Protein AF-A0A9D6XKL4-F1 (afdb_monomer_lite)

Secondary structure (DSSP, 8-state):
-----EEEPPPBTTEEEEEEEETTEEEEEEEESTT--HHHHHHHHHHHHHHHHHSTT--HHHHHHHHHTT--SSPEEEEEEEEEETTEEEEEEESSEEEEEEETTEEEE--SSS-EEEEPPTT-EEEEEEHHHHH---TTT--S-EEEEE--SSSSPEEE------SPPP------------TTSPPHHHHHHHHHHHHHHHHHHHHHHHHHHHHHHHHHHHHHHHHHHHHHHHHHHHHHHTTT-HHHHHHHHHHHHHHHHHHHHHHHTT---HHHHHHHHHHHHHHHHHHTT-

Radius of gyration: 31.47 Å; chains: 1; bounding box: 62×78×72 Å

Foldseek 3Di:
DFDKDKDWFDDDPQKGWMWIDGPQKTKTKIKGFDPDDPVVVVVLVVVLNVCCVVDPPDAQLNSQVVSVVVDDDGMDIWMKMWGADPQKIKIATDDQWWKWKQDPNDIDTQDDDGIDIDGHDAQIKMKIWGNQCVVDVPSVPTRYAMWIWHDHPPDDTDTDGPDPPDPDDDPPDPDPDDDDPPVPPQPPVRVVVVVVVVVVVVVVVVVVVVVVVVVLVVVLVVLVVVLVVLLVVLQVVLVVCQVPPLVVSLVSLVVNLVVSVVSQCVSQNPNGDPVSVVSSVVSVVVSVVSVVVD

pLDDT: mean 73.07, std 15.82, range [26.28, 91.69]

Sequence (294 aa):
MLSHEAISGAPAEGVYSQALTLGDFFIVLSLEGSGVNLELGRNTLAKIEEILTQTPGISPAELVEMQKEEFTNGITLNLLIAKVIEQKLSLSGVGQVTAKLVRQGKTVKLFPGPAVSGDLLHNDALTLGTNQYFINPSPEDSRVAALEIKVNLENSAELSAIRSPLSAPRHVPSLFLRRPHDPNAPTPVARKALYLAIIVFVFLLSLIVWQLRSRVLEQRQKAAATITARVQDGMSAAQKLTGVSDAMARNILLQTRSDFKSSADQTFGADWPPQLKSLLADLDKQISTVSHVY

Structure (mmCIF, N/CA/C/O backbone):
data_AF-A0A9D6XKL4-F1
#
_entry.id   AF-A0A9D6XKL4-F1
#
loop_
_atom_site.group_PDB
_atom_site.id
_atom_site.type_symbol
_atom_site.label_atom_id
_atom_site.label_alt_id
_atom_site.label_comp_id
_atom_site.label_asym_id
_atom_site.label_entity_id
_atom_site.label_seq_id
_atom_site.pdbx_PDB_ins_code
_atom_site.Cartn_x
_atom_site.Cartn_y
_atom_site.Cartn_z
_atom_site.occupancy
_atom_site.B_iso_or_equiv
_atom_site.auth_seq_id
_atom_site.auth_comp_id
_atom_site.auth_asym_id
_atom_site.auth_atom_id
_atom_site.pdbx_PDB_model_num
ATOM 1 N N . MET A 1 1 ? 17.436 -17.415 3.188 1.00 30.84 1 MET A N 1
ATOM 2 C CA . MET A 1 1 ? 17.352 -17.152 1.737 1.00 30.84 1 MET A CA 1
ATOM 3 C C . MET A 1 1 ? 15.947 -17.522 1.310 1.00 30.84 1 MET A C 1
ATOM 5 O O . MET A 1 1 ? 15.604 -18.690 1.425 1.00 30.84 1 MET A O 1
ATOM 9 N N . LEU A 1 2 ? 15.122 -16.544 0.936 1.00 34.12 2 LEU A N 1
ATOM 10 C CA . LEU A 1 2 ? 13.809 -16.804 0.345 1.00 34.12 2 LEU A CA 1
ATOM 11 C C . LEU A 1 2 ? 14.056 -17.367 -1.064 1.00 34.12 2 LEU A C 1
ATOM 13 O O . LEU A 1 2 ? 14.838 -16.799 -1.822 1.00 34.12 2 LEU A O 1
ATOM 17 N N . SER A 1 3 ? 13.483 -18.522 -1.397 1.00 38.28 3 SER A N 1
ATOM 18 C CA . SER A 1 3 ? 13.563 -19.061 -2.756 1.00 38.28 3 SER A CA 1
ATOM 19 C C . SER A 1 3 ? 12.701 -18.197 -3.674 1.00 38.28 3 SER A C 1
ATOM 21 O O . SER A 1 3 ? 11.483 -18.136 -3.507 1.00 38.28 3 SER A O 1
ATOM 23 N N . HIS A 1 4 ? 13.334 -17.500 -4.613 1.00 50.69 4 HIS A N 1
ATOM 24 C CA . HIS A 1 4 ? 12.650 -16.617 -5.551 1.00 5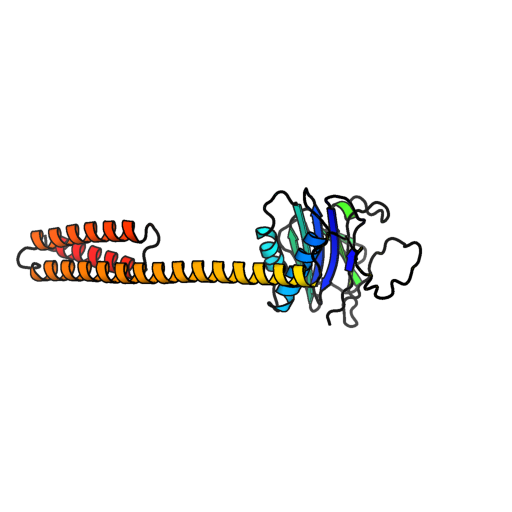0.69 4 HIS A CA 1
ATOM 25 C C . HIS A 1 4 ? 12.412 -17.354 -6.865 1.00 50.69 4 HIS A C 1
ATOM 27 O O . HIS A 1 4 ? 13.346 -17.548 -7.644 1.00 50.69 4 HIS A O 1
ATOM 33 N N . GLU A 1 5 ? 11.168 -17.733 -7.143 1.00 58.59 5 GLU A N 1
ATOM 34 C CA . GLU A 1 5 ? 10.751 -17.918 -8.527 1.00 58.59 5 GLU A CA 1
ATOM 35 C C . GLU A 1 5 ? 10.247 -16.572 -9.035 1.00 58.59 5 GLU A C 1
ATOM 37 O O . GLU A 1 5 ? 9.358 -15.964 -8.443 1.00 58.59 5 GLU A O 1
ATOM 42 N N . ALA A 1 6 ? 10.862 -16.071 -10.105 1.00 60.50 6 ALA A N 1
ATOM 43 C CA . ALA A 1 6 ? 10.478 -14.817 -10.729 1.00 60.50 6 ALA A CA 1
ATOM 44 C C . ALA A 1 6 ? 10.305 -15.024 -12.235 1.00 60.50 6 ALA A C 1
ATOM 46 O O . ALA A 1 6 ? 11.178 -15.573 -12.909 1.00 60.50 6 ALA A O 1
ATOM 47 N N . ILE A 1 7 ? 9.171 -14.571 -12.755 1.00 64.81 7 ILE A N 1
ATOM 48 C CA . ILE A 1 7 ? 8.739 -14.709 -14.142 1.00 64.81 7 ILE A CA 1
ATOM 49 C C . ILE A 1 7 ? 8.571 -13.300 -14.699 1.00 64.81 7 ILE A C 1
ATOM 51 O O . ILE A 1 7 ? 7.777 -12.517 -14.185 1.00 64.81 7 ILE A O 1
ATOM 55 N N . SER A 1 8 ? 9.325 -12.956 -15.737 1.00 68.50 8 SER A N 1
ATOM 56 C CA . SER A 1 8 ? 9.193 -11.667 -16.421 1.00 68.50 8 SER A CA 1
ATOM 57 C C . SER A 1 8 ? 8.280 -11.798 -17.636 1.00 68.50 8 SER A C 1
ATOM 59 O O . SER A 1 8 ? 8.367 -12.785 -18.365 1.00 68.50 8 SER A O 1
ATOM 61 N N . GLY A 1 9 ? 7.424 -10.798 -17.857 1.00 60.97 9 GLY A N 1
ATOM 62 C CA . GLY A 1 9 ? 6.670 -10.659 -19.104 1.00 60.97 9 GLY A CA 1
ATOM 63 C C . GLY A 1 9 ? 7.591 -10.288 -20.269 1.00 60.97 9 GLY A C 1
ATOM 64 O O . GLY A 1 9 ? 8.756 -9.927 -20.063 1.00 60.97 9 GLY A O 1
ATOM 65 N N . ALA A 1 10 ? 7.083 -10.369 -21.502 1.00 64.81 10 ALA A N 1
ATOM 66 C CA . ALA A 1 10 ? 7.863 -9.972 -22.670 1.00 64.81 10 ALA A CA 1
ATOM 67 C C . ALA A 1 10 ? 8.266 -8.482 -22.582 1.00 64.81 10 ALA A C 1
ATOM 69 O O . ALA A 1 10 ? 7.425 -7.641 -22.251 1.00 64.81 10 ALA A O 1
ATOM 70 N N . PRO A 1 11 ? 9.533 -8.132 -22.868 1.00 61.28 11 PRO A N 1
ATOM 71 C CA . PRO A 1 11 ? 10.000 -6.755 -22.762 1.00 61.28 11 PRO A CA 1
ATOM 72 C C . PRO A 1 11 ? 9.312 -5.865 -23.805 1.00 61.28 11 PRO A C 1
ATOM 74 O O . PRO A 1 11 ? 9.291 -6.191 -24.991 1.00 61.28 11 PRO A O 1
ATOM 77 N N . ALA A 1 12 ? 8.794 -4.716 -23.372 1.00 66.50 12 ALA A N 1
ATOM 78 C CA . ALA A 1 12 ? 8.235 -3.688 -24.244 1.00 66.50 12 ALA A CA 1
ATOM 79 C C . ALA A 1 12 ? 8.574 -2.291 -23.705 1.00 66.50 12 ALA A C 1
ATOM 81 O O . ALA A 1 12 ? 8.718 -2.090 -22.499 1.00 66.50 12 ALA A O 1
ATOM 82 N N . GLU A 1 13 ? 8.727 -1.317 -24.600 1.00 71.75 13 GLU A N 1
ATOM 83 C CA . GLU A 1 13 ? 8.994 0.065 -24.200 1.00 71.75 13 GLU A CA 1
ATOM 84 C C . GLU A 1 13 ? 7.821 0.625 -23.382 1.00 71.75 13 GLU A C 1
ATOM 86 O O . GLU A 1 13 ? 6.659 0.457 -23.751 1.00 71.75 13 GLU A O 1
ATOM 91 N N . GLY A 1 14 ? 8.129 1.262 -22.248 1.00 76.19 14 GLY A N 1
ATOM 92 C CA . GLY A 1 14 ? 7.120 1.832 -21.352 1.00 76.19 14 GLY A CA 1
ATOM 93 C C . GLY A 1 14 ? 6.291 0.803 -20.578 1.00 76.19 14 GLY A C 1
ATOM 94 O O . GLY A 1 14 ? 5.313 1.193 -19.941 1.00 76.19 14 GLY A O 1
ATOM 95 N N . VAL A 1 15 ? 6.664 -0.485 -20.610 1.00 79.44 15 VAL A N 1
ATOM 96 C CA . VAL A 1 15 ? 5.998 -1.554 -19.855 1.00 79.44 15 VAL A CA 1
ATOM 97 C C . VAL A 1 15 ? 7.027 -2.377 -19.088 1.00 79.44 15 VAL A C 1
ATOM 99 O O . VAL A 1 15 ? 8.004 -2.878 -19.643 1.00 79.44 15 VAL A O 1
ATOM 102 N N . TYR A 1 16 ? 6.782 -2.559 -17.798 1.00 82.75 16 TYR A N 1
ATOM 103 C CA . TYR A 1 16 ? 7.516 -3.497 -16.961 1.00 82.75 16 TYR A CA 1
ATOM 104 C C . TYR A 1 16 ? 6.527 -4.484 -16.376 1.00 82.75 16 TYR A C 1
ATOM 106 O O . TYR A 1 16 ? 5.602 -4.054 -15.703 1.00 82.75 16 TYR A O 1
ATOM 114 N N . SER A 1 17 ? 6.728 -5.787 -16.564 1.00 82.62 17 SER A N 1
ATOM 115 C CA . SER A 1 17 ? 5.887 -6.788 -15.913 1.00 82.62 17 SER A CA 1
ATOM 116 C C . SER A 1 17 ? 6.705 -7.936 -15.346 1.00 82.62 17 SER A C 1
ATOM 118 O O . SER A 1 17 ? 7.546 -8.527 -16.029 1.00 82.62 17 SER A O 1
ATOM 120 N N . GLN A 1 18 ? 6.445 -8.256 -14.084 1.00 83.75 18 GLN A N 1
ATOM 121 C CA . GLN A 1 18 ? 7.070 -9.366 -13.391 1.00 83.75 18 GLN A CA 1
ATOM 122 C C . GLN A 1 18 ? 6.108 -9.962 -12.375 1.00 83.75 18 GLN A C 1
ATOM 124 O O . GLN A 1 18 ? 5.400 -9.246 -11.672 1.00 83.75 18 GLN A O 1
ATOM 129 N N . ALA A 1 19 ? 6.122 -11.280 -12.276 1.00 80.69 19 ALA A N 1
ATOM 130 C CA . ALA A 1 19 ? 5.449 -12.013 -11.232 1.00 80.69 19 ALA A CA 1
ATOM 131 C C . ALA A 1 19 ? 6.485 -12.799 -10.431 1.00 80.69 19 ALA A C 1
ATOM 133 O O . ALA A 1 19 ? 7.431 -13.331 -11.011 1.00 80.69 19 ALA A O 1
ATOM 134 N N . LEU A 1 20 ? 6.369 -12.824 -9.110 1.00 82.06 20 LEU A N 1
ATOM 135 C CA . LEU A 1 20 ? 7.358 -13.462 -8.251 1.00 82.06 20 LEU A CA 1
ATOM 136 C C . LEU A 1 20 ? 6.784 -13.969 -6.933 1.00 82.06 20 LEU A C 1
ATOM 138 O O . LEU A 1 20 ? 5.684 -13.590 -6.526 1.00 82.06 20 LEU A O 1
ATOM 142 N N . THR A 1 21 ? 7.574 -14.797 -6.257 1.00 79.88 21 THR A N 1
ATOM 143 C CA . THR A 1 21 ? 7.242 -15.377 -4.954 1.00 79.88 21 THR A CA 1
ATOM 144 C C . THR A 1 21 ? 8.235 -14.951 -3.874 1.00 79.88 21 THR A C 1
ATOM 146 O O . THR A 1 21 ? 9.451 -15.102 -4.036 1.00 79.88 21 THR A O 1
ATOM 149 N N . LEU A 1 22 ? 7.721 -14.442 -2.752 1.00 78.50 22 LEU A N 1
ATOM 150 C CA . LEU A 1 22 ? 8.492 -14.029 -1.572 1.00 78.50 22 LEU A CA 1
ATOM 151 C C . LEU A 1 22 ? 7.926 -14.719 -0.328 1.00 78.50 22 LEU A C 1
ATOM 153 O O . LEU A 1 22 ? 7.041 -14.191 0.344 1.00 78.50 22 LEU A O 1
ATOM 157 N N . GLY A 1 23 ? 8.430 -15.917 -0.027 1.00 78.69 23 GLY A N 1
ATOM 158 C CA . GLY A 1 23 ? 7.893 -16.737 1.062 1.00 78.69 23 GLY A CA 1
ATOM 159 C C . GLY A 1 23 ? 6.433 -17.094 0.788 1.00 78.69 23 GLY A C 1
ATOM 160 O O . GLY A 1 23 ? 6.128 -17.637 -0.268 1.00 78.69 23 GLY A O 1
ATOM 161 N N . ASP A 1 24 ? 5.539 -16.721 1.702 1.00 83.00 24 ASP A N 1
ATOM 162 C CA . ASP A 1 24 ? 4.094 -16.973 1.590 1.00 83.00 24 ASP A CA 1
ATOM 163 C C . ASP A 1 24 ? 3.359 -15.971 0.680 1.00 83.00 24 ASP A C 1
ATOM 165 O O . ASP A 1 24 ? 2.132 -16.035 0.549 1.00 83.00 24 ASP A O 1
ATOM 169 N N . PHE A 1 25 ? 4.082 -15.015 0.082 1.00 84.25 25 PHE A N 1
ATOM 170 C CA . PHE A 1 25 ? 3.527 -13.990 -0.797 1.00 84.25 25 PHE A CA 1
ATOM 171 C C . PHE A 1 25 ? 3.762 -14.302 -2.274 1.00 84.25 25 PHE A C 1
ATOM 173 O O . PHE A 1 25 ? 4.870 -14.633 -2.697 1.00 84.25 25 PHE A O 1
ATOM 180 N N . PHE A 1 26 ? 2.724 -14.082 -3.073 1.00 87.00 26 PHE A N 1
ATOM 181 C CA . PHE A 1 26 ? 2.719 -14.213 -4.523 1.00 87.00 26 PHE A CA 1
ATOM 182 C C . PHE A 1 26 ? 2.323 -12.871 -5.116 1.00 87.00 26 PHE A C 1
ATOM 184 O O . PHE A 1 26 ? 1.239 -12.353 -4.840 1.00 87.00 26 PHE A O 1
ATOM 191 N N . ILE A 1 27 ? 3.216 -12.284 -5.900 1.00 87.75 27 ILE A N 1
ATOM 192 C CA . ILE A 1 27 ? 3.110 -10.896 -6.336 1.00 87.75 27 ILE A CA 1
ATOM 193 C C . ILE A 1 27 ? 3.118 -10.867 -7.856 1.00 87.75 27 ILE A C 1
ATOM 195 O O . ILE A 1 27 ? 3.990 -11.458 -8.483 1.00 87.75 27 ILE A O 1
ATOM 199 N N . VAL A 1 28 ? 2.172 -10.146 -8.448 1.00 88.50 28 VAL A N 1
ATOM 200 C CA . VAL A 1 28 ? 2.171 -9.781 -9.866 1.00 88.50 28 VAL A CA 1
ATOM 201 C C . VAL A 1 28 ? 2.238 -8.266 -9.949 1.00 88.50 28 VAL A C 1
ATOM 203 O O . VAL A 1 28 ? 1.344 -7.582 -9.458 1.00 88.50 28 VAL A O 1
ATOM 206 N N . LEU A 1 29 ? 3.281 -7.752 -10.588 1.00 88.94 29 LEU A N 1
ATOM 207 C CA . LEU A 1 29 ? 3.492 -6.336 -10.844 1.00 88.94 29 LEU A CA 1
ATOM 208 C C . LEU A 1 29 ? 3.493 -6.089 -12.356 1.00 88.94 29 LEU A C 1
ATOM 210 O O . LEU A 1 29 ? 4.197 -6.762 -13.111 1.00 88.94 29 LEU A O 1
ATOM 214 N N . SER A 1 30 ? 2.736 -5.091 -12.794 1.00 88.56 30 SER A N 1
ATOM 215 C CA . SER A 1 30 ? 2.879 -4.458 -14.097 1.00 88.56 30 SER A CA 1
ATOM 216 C C . SER A 1 30 ? 2.855 -2.937 -13.940 1.00 88.56 30 SER A C 1
ATOM 218 O O . SER A 1 30 ? 1.957 -2.385 -13.310 1.00 88.56 30 SER A O 1
ATOM 220 N N . LEU A 1 31 ? 3.854 -2.264 -14.498 1.00 87.88 31 LEU A N 1
ATOM 221 C CA . LEU A 1 31 ? 3.935 -0.813 -14.599 1.00 87.88 31 LEU A CA 1
ATOM 222 C C . LEU A 1 31 ? 3.803 -0.437 -16.069 1.00 87.88 31 LEU A C 1
ATOM 224 O O . LEU A 1 31 ? 4.488 -1.017 -16.911 1.00 87.88 31 LEU A O 1
ATOM 228 N N . GLU A 1 32 ? 2.965 0.548 -16.368 1.00 86.62 32 GLU A N 1
ATOM 229 C CA . GLU A 1 32 ? 2.743 1.025 -17.735 1.00 86.62 32 GLU A CA 1
ATOM 230 C C . GLU A 1 32 ? 2.767 2.556 -17.773 1.00 86.62 32 GLU A C 1
ATOM 232 O O . GLU A 1 32 ? 2.102 3.208 -16.967 1.00 86.62 32 GLU A O 1
ATOM 237 N N . GLY A 1 33 ? 3.521 3.154 -18.697 1.00 84.31 33 GLY A N 1
ATOM 238 C CA . GLY A 1 33 ? 3.528 4.607 -18.894 1.00 84.31 33 GLY A CA 1
ATOM 239 C C . GLY A 1 33 ? 4.873 5.190 -19.325 1.00 84.31 33 GLY A C 1
ATOM 240 O O . GLY A 1 33 ? 5.894 4.505 -19.413 1.00 84.31 33 GLY A O 1
ATOM 241 N N . SER A 1 34 ? 4.879 6.499 -19.584 1.00 78.44 34 SER A N 1
ATOM 242 C CA . SER A 1 34 ? 6.094 7.236 -19.938 1.00 78.44 34 SER A CA 1
ATOM 243 C C . SER A 1 34 ? 7.076 7.254 -18.766 1.00 78.44 34 SER A C 1
ATOM 245 O O . SER A 1 34 ? 6.717 7.668 -17.666 1.00 78.44 34 SER A O 1
ATOM 247 N N . GLY A 1 35 ? 8.321 6.838 -19.003 1.00 74.81 35 GLY A N 1
ATOM 248 C CA . GLY A 1 35 ? 9.356 6.780 -17.965 1.00 74.81 35 GLY A CA 1
ATOM 249 C C . GLY A 1 35 ? 9.414 5.456 -17.197 1.00 74.81 35 GLY A C 1
ATOM 250 O O . GLY A 1 35 ? 10.315 5.280 -16.377 1.00 74.81 35 GLY A O 1
ATOM 251 N N . VAL A 1 36 ? 8.525 4.499 -17.493 1.00 81.06 36 VAL A N 1
ATOM 252 C CA . VAL A 1 36 ? 8.672 3.126 -17.001 1.00 81.06 36 VAL A CA 1
ATOM 253 C C . VAL A 1 36 ? 9.881 2.480 -17.666 1.00 81.06 36 VAL A C 1
ATOM 255 O O . VAL A 1 36 ? 9.984 2.398 -18.890 1.00 81.06 36 VAL A O 1
ATOM 258 N N . ASN A 1 37 ? 10.801 2.002 -16.836 1.00 79.25 37 ASN A N 1
ATOM 259 C CA . ASN A 1 37 ? 11.977 1.265 -17.260 1.00 79.25 37 ASN A CA 1
ATOM 260 C C . ASN A 1 37 ? 12.247 0.101 -16.293 1.00 79.25 37 ASN A C 1
ATOM 262 O O . ASN A 1 37 ? 11.610 -0.039 -15.246 1.00 79.25 37 ASN A O 1
ATOM 266 N N . LEU A 1 38 ? 13.216 -0.739 -16.657 1.00 75.12 38 LEU A N 1
ATOM 267 C CA . LEU A 1 38 ? 13.610 -1.903 -15.864 1.00 75.12 38 LEU A CA 1
ATOM 268 C C . LEU A 1 38 ? 14.078 -1.532 -14.447 1.00 75.12 38 LEU A C 1
ATOM 270 O O . LEU A 1 38 ? 13.866 -2.299 -13.513 1.00 75.12 38 LEU A O 1
ATOM 274 N N . GLU A 1 39 ? 14.738 -0.385 -14.286 1.00 77.44 39 GLU A N 1
ATOM 275 C CA . GLU A 1 39 ? 15.279 0.061 -13.001 1.00 77.44 39 GLU A CA 1
ATOM 276 C C . GLU A 1 39 ? 14.163 0.452 -12.033 1.00 77.44 39 GLU A C 1
ATOM 278 O O . GLU A 1 39 ? 14.168 -0.001 -10.892 1.00 77.44 39 GLU A O 1
ATOM 283 N N . LEU A 1 40 ? 13.163 1.197 -12.509 1.00 83.50 40 LEU A N 1
ATOM 284 C CA . LEU A 1 40 ? 11.983 1.546 -11.727 1.00 83.50 40 LEU A CA 1
ATOM 285 C C . LEU A 1 40 ? 11.258 0.288 -11.241 1.00 83.50 40 LEU A C 1
ATOM 287 O O . LEU A 1 40 ? 11.042 0.143 -10.043 1.00 83.50 40 LEU A O 1
ATOM 291 N N . GLY A 1 41 ? 10.963 -0.651 -12.147 1.00 80.75 41 GLY A N 1
ATOM 292 C CA . GLY A 1 41 ? 10.284 -1.898 -11.788 1.00 80.75 41 GLY A CA 1
ATOM 293 C C . GLY A 1 41 ? 11.054 -2.733 -10.760 1.00 80.75 41 GLY A C 1
ATOM 294 O O . GLY A 1 41 ? 10.467 -3.245 -9.807 1.00 80.75 41 GLY A O 1
ATOM 295 N N . ARG A 1 42 ? 12.384 -2.815 -10.897 1.00 80.75 42 ARG A N 1
ATOM 296 C CA . ARG A 1 42 ? 13.247 -3.499 -9.921 1.00 80.75 42 ARG A CA 1
ATOM 297 C C . ARG A 1 42 ? 13.277 -2.797 -8.570 1.00 80.75 42 ARG A C 1
ATOM 299 O O . ARG A 1 42 ? 13.218 -3.478 -7.552 1.00 80.75 42 ARG A O 1
ATOM 306 N N . ASN A 1 43 ? 13.351 -1.469 -8.554 1.00 83.62 43 ASN A N 1
ATOM 307 C CA . ASN A 1 43 ? 13.351 -0.691 -7.317 1.00 83.62 43 ASN A CA 1
ATOM 308 C C . ASN A 1 43 ? 12.026 -0.855 -6.563 1.00 83.62 43 ASN A C 1
ATOM 310 O O . ASN A 1 43 ? 12.041 -1.042 -5.349 1.00 83.62 43 ASN A O 1
ATOM 314 N N . THR A 1 44 ? 10.894 -0.870 -7.273 1.00 85.19 44 THR A N 1
ATOM 315 C CA . THR A 1 44 ? 9.576 -1.137 -6.676 1.00 85.19 44 THR A CA 1
ATOM 316 C C . THR A 1 44 ? 9.523 -2.516 -6.024 1.00 85.19 44 THR A C 1
ATOM 318 O O . THR A 1 44 ? 9.086 -2.645 -4.884 1.00 85.19 44 THR A O 1
ATOM 321 N N . LEU A 1 45 ? 10.020 -3.555 -6.701 1.00 84.12 45 LEU A N 1
ATOM 322 C CA . LEU A 1 45 ? 10.038 -4.905 -6.132 1.00 84.12 45 LEU A CA 1
ATOM 323 C C . LEU A 1 45 ? 10.997 -5.043 -4.950 1.00 84.12 45 LEU A C 1
ATOM 325 O O . LEU A 1 45 ? 10.622 -5.642 -3.947 1.00 84.12 45 LEU A O 1
ATOM 329 N N . ALA A 1 46 ? 12.191 -4.453 -5.039 1.00 82.31 46 ALA A N 1
ATOM 330 C CA . ALA A 1 46 ? 13.148 -4.439 -3.935 1.00 82.31 46 ALA A CA 1
ATOM 331 C C . ALA A 1 46 ? 12.556 -3.757 -2.693 1.00 82.31 46 ALA A C 1
ATOM 333 O O . ALA A 1 46 ? 12.742 -4.231 -1.577 1.00 82.31 46 ALA A O 1
ATOM 334 N N . LYS A 1 47 ? 11.778 -2.687 -2.885 1.00 84.88 47 LYS A N 1
ATOM 335 C CA . LYS A 1 47 ? 11.070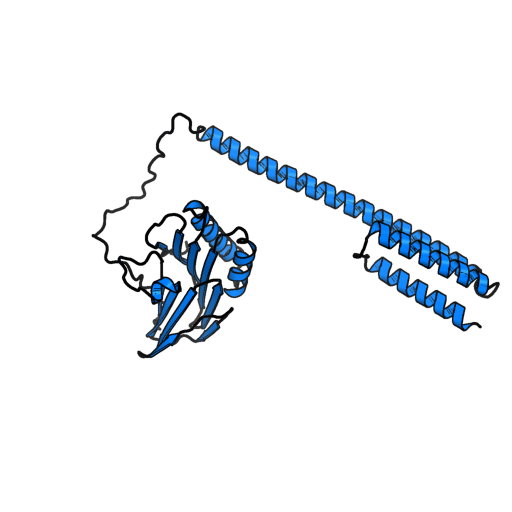 -2.006 -1.799 1.00 84.88 47 LYS A CA 1
ATOM 336 C C . LYS A 1 47 ? 9.971 -2.877 -1.186 1.00 84.88 47 LYS A C 1
ATOM 338 O O . LYS A 1 47 ? 9.840 -2.914 0.033 1.00 84.88 47 LYS A O 1
ATOM 343 N N . ILE A 1 48 ? 9.197 -3.598 -2.002 1.00 86.00 48 ILE A N 1
ATOM 344 C CA . ILE A 1 48 ? 8.196 -4.555 -1.498 1.00 86.00 48 ILE A CA 1
ATOM 345 C C . ILE A 1 48 ? 8.878 -5.653 -0.669 1.00 86.00 48 ILE A C 1
ATOM 347 O O . ILE A 1 48 ? 8.411 -5.977 0.422 1.00 86.00 48 ILE A O 1
ATOM 351 N N . GLU A 1 49 ? 9.999 -6.191 -1.149 1.00 84.50 49 GLU A N 1
ATOM 352 C CA . GLU A 1 49 ? 10.794 -7.188 -0.427 1.00 84.50 49 GLU A CA 1
ATOM 353 C C . GLU A 1 49 ? 11.354 -6.641 0.899 1.00 84.50 49 GLU A C 1
ATOM 355 O O . GLU A 1 49 ? 11.289 -7.313 1.933 1.00 84.50 49 GLU A O 1
ATOM 360 N N . GLU A 1 50 ? 11.846 -5.401 0.898 1.00 83.88 50 GLU A N 1
ATOM 361 C CA . GLU A 1 50 ? 12.322 -4.720 2.101 1.00 83.88 50 GLU A CA 1
ATOM 362 C C . GLU A 1 50 ? 11.199 -4.554 3.137 1.00 83.88 50 GLU A C 1
ATOM 364 O O . GLU A 1 50 ? 11.387 -4.916 4.300 1.00 83.88 50 GLU A O 1
ATOM 369 N N . ILE A 1 51 ? 10.012 -4.092 2.723 1.00 82.44 51 ILE A N 1
ATOM 370 C CA . ILE A 1 51 ? 8.853 -3.924 3.617 1.00 82.44 51 ILE A CA 1
ATOM 371 C C . ILE A 1 51 ? 8.428 -5.268 4.213 1.00 82.44 51 ILE A C 1
ATOM 373 O O . ILE A 1 51 ? 8.194 -5.356 5.420 1.00 82.44 51 ILE A O 1
ATOM 377 N N . LEU A 1 52 ? 8.359 -6.319 3.391 1.00 82.81 52 LEU A N 1
ATOM 378 C CA . LEU A 1 52 ? 8.029 -7.675 3.840 1.00 82.81 52 LEU A CA 1
ATOM 379 C C . LEU A 1 52 ? 9.023 -8.196 4.882 1.00 82.81 52 LEU A C 1
ATOM 381 O O . LEU A 1 52 ? 8.629 -8.866 5.836 1.00 82.81 52 LEU A O 1
ATOM 385 N N . THR A 1 53 ? 10.302 -7.866 4.714 1.00 80.19 53 THR A N 1
ATOM 386 C CA . THR A 1 53 ? 11.364 -8.254 5.649 1.00 80.19 53 THR A CA 1
ATOM 387 C C . THR A 1 53 ? 11.287 -7.462 6.956 1.00 80.19 53 THR A C 1
ATOM 389 O O . THR A 1 53 ? 11.489 -8.025 8.032 1.00 80.19 53 THR A O 1
ATOM 392 N N . GLN A 1 54 ? 10.991 -6.162 6.882 1.00 82.19 54 GLN A N 1
ATOM 393 C CA . GLN A 1 54 ? 10.935 -5.265 8.043 1.00 82.19 54 GLN A CA 1
ATOM 394 C C . GLN A 1 54 ? 9.625 -5.373 8.834 1.00 82.19 54 GLN A C 1
ATOM 396 O O . GLN A 1 54 ? 9.621 -5.098 10.034 1.00 82.19 54 GLN A O 1
ATOM 401 N N . THR A 1 55 ? 8.530 -5.788 8.190 1.00 83.44 55 THR A N 1
ATOM 402 C CA . THR A 1 55 ? 7.187 -5.843 8.790 1.00 83.44 55 THR A CA 1
ATOM 403 C C . THR A 1 55 ? 6.593 -7.254 8.692 1.00 83.44 55 THR A C 1
ATOM 405 O O . THR A 1 55 ? 5.705 -7.510 7.869 1.00 83.44 55 THR A O 1
ATOM 408 N N . PRO A 1 56 ? 7.047 -8.202 9.536 1.00 78.06 56 PRO A N 1
ATOM 409 C CA . PRO A 1 56 ? 6.471 -9.538 9.586 1.00 78.06 56 PRO A CA 1
ATOM 410 C C . PRO A 1 56 ? 4.971 -9.469 9.876 1.00 78.06 56 PRO A C 1
ATOM 412 O O . PRO A 1 56 ? 4.532 -8.786 10.798 1.00 78.06 56 PRO A O 1
ATOM 415 N N . GLY A 1 57 ? 4.174 -10.196 9.098 1.00 82.06 57 GLY A N 1
ATOM 416 C CA . GLY A 1 57 ? 2.726 -10.257 9.301 1.00 82.06 57 GLY A CA 1
ATOM 417 C C . GLY A 1 57 ? 1.911 -9.222 8.528 1.00 82.06 57 GLY A C 1
ATOM 418 O O . GLY A 1 57 ? 0.691 -9.375 8.508 1.00 82.06 57 GLY A O 1
ATOM 419 N N . ILE A 1 58 ? 2.545 -8.280 7.816 1.00 86.88 58 ILE A N 1
ATOM 420 C CA . ILE A 1 58 ? 1.841 -7.305 6.969 1.00 86.88 58 ILE A CA 1
ATOM 421 C C . ILE A 1 58 ? 0.816 -7.987 6.048 1.00 86.88 58 ILE A C 1
ATOM 423 O O . ILE A 1 58 ? 1.031 -9.102 5.536 1.00 86.88 58 ILE A O 1
ATOM 427 N N . SER A 1 59 ? -0.342 -7.356 5.892 1.00 90.12 59 SER A N 1
ATOM 428 C CA . SER A 1 59 ? -1.404 -7.852 5.024 1.00 90.12 59 SER A CA 1
ATOM 429 C C . SER A 1 59 ? -1.166 -7.433 3.565 1.00 90.12 59 SER A C 1
ATOM 431 O O . SER A 1 59 ? -0.576 -6.383 3.301 1.00 90.12 59 SER A O 1
ATOM 433 N N . PRO A 1 60 ? -1.664 -8.208 2.582 1.00 90.94 60 PRO A N 1
ATOM 434 C CA . PRO A 1 60 ? -1.648 -7.782 1.183 1.00 90.94 60 PRO A CA 1
ATOM 435 C C . PRO A 1 60 ? -2.307 -6.416 0.952 1.00 90.94 60 PRO A C 1
ATOM 437 O O . PRO A 1 60 ? -1.863 -5.665 0.093 1.00 90.94 60 PRO A O 1
ATOM 440 N N . ALA A 1 61 ? -3.354 -6.083 1.716 1.00 89.75 61 ALA A N 1
ATOM 441 C CA . ALA A 1 61 ? -4.060 -4.810 1.596 1.00 89.75 61 ALA A CA 1
ATOM 442 C C . ALA A 1 61 ? -3.190 -3.615 2.009 1.00 89.75 61 ALA A C 1
ATOM 444 O O . ALA A 1 61 ? -3.117 -2.637 1.269 1.00 89.75 61 ALA A O 1
ATOM 445 N N . GLU A 1 62 ? -2.485 -3.723 3.137 1.00 89.81 62 GLU A N 1
ATOM 446 C CA . GLU A 1 62 ? -1.559 -2.682 3.602 1.00 89.81 62 GLU A CA 1
ATOM 447 C C . GLU A 1 62 ? -0.411 -2.472 2.610 1.00 89.81 62 GLU A C 1
ATOM 449 O O . GLU A 1 62 ? -0.102 -1.334 2.265 1.00 89.81 62 GLU A O 1
ATOM 454 N N . LEU A 1 63 ? 0.167 -3.557 2.078 1.00 89.56 63 LEU A N 1
ATOM 455 C CA . LEU A 1 63 ? 1.212 -3.462 1.053 1.00 89.56 63 LEU A CA 1
ATOM 456 C C . LEU A 1 63 ? 0.730 -2.726 -0.199 1.00 89.56 63 LEU A C 1
ATOM 458 O O . LEU A 1 63 ? 1.449 -1.876 -0.718 1.00 89.56 63 LEU A O 1
ATOM 462 N N . VAL A 1 64 ? -0.472 -3.041 -0.687 1.00 89.81 64 VAL A N 1
ATOM 463 C CA . VAL A 1 64 ? -1.031 -2.395 -1.883 1.00 89.81 64 VAL A CA 1
ATOM 464 C C . VAL A 1 64 ? -1.261 -0.901 -1.655 1.00 89.81 64 VAL A C 1
ATOM 466 O O . VAL A 1 64 ? -0.885 -0.107 -2.517 1.00 89.81 64 VAL A O 1
ATOM 469 N N . GLU A 1 65 ? -1.818 -0.498 -0.509 1.00 88.31 65 GLU A N 1
ATOM 470 C CA . GLU A 1 65 ? -2.032 0.926 -0.213 1.00 88.31 65 GLU A CA 1
ATOM 471 C C . GLU A 1 65 ? -0.702 1.689 -0.086 1.00 88.31 65 GLU A C 1
ATOM 473 O O . GLU A 1 65 ? -0.567 2.760 -0.676 1.00 88.31 65 GLU A O 1
ATOM 478 N N . MET A 1 66 ? 0.327 1.102 0.543 1.00 87.88 66 MET A N 1
ATOM 479 C CA . MET A 1 66 ? 1.667 1.712 0.608 1.00 87.88 66 MET A CA 1
ATOM 480 C C . MET A 1 66 ? 2.288 1.947 -0.778 1.00 87.88 66 MET A C 1
ATOM 482 O O . MET A 1 66 ? 2.964 2.952 -0.985 1.00 87.88 66 MET A O 1
ATOM 486 N N . GLN A 1 67 ? 2.083 1.030 -1.732 1.00 87.38 67 GLN A N 1
ATOM 487 C CA . GLN A 1 67 ? 2.592 1.209 -3.099 1.00 87.38 67 GLN A CA 1
ATOM 488 C C . GLN A 1 67 ? 1.764 2.228 -3.888 1.00 87.38 67 GLN A C 1
ATOM 490 O O . GLN A 1 67 ? 2.302 2.973 -4.700 1.00 87.38 67 GLN A O 1
ATOM 495 N N . LYS A 1 68 ? 0.454 2.295 -3.660 1.00 82.12 68 LYS A N 1
ATOM 496 C CA . LYS A 1 68 ? -0.445 3.205 -4.378 1.00 82.12 68 LYS A CA 1
ATOM 497 C C . LYS A 1 68 ? -0.140 4.681 -4.108 1.00 82.12 68 LYS A C 1
ATOM 499 O O . LYS A 1 68 ? -0.223 5.483 -5.034 1.00 82.12 68 LYS A O 1
ATOM 504 N N . GLU A 1 69 ? 0.252 5.035 -2.885 1.00 74.00 69 GLU A N 1
ATOM 505 C CA . GLU A 1 69 ? 0.653 6.408 -2.532 1.00 74.00 69 GLU A CA 1
ATOM 506 C C . GLU A 1 69 ? 1.907 6.885 -3.290 1.00 74.00 69 GLU A C 1
ATOM 508 O O . GLU A 1 69 ? 2.100 8.084 -3.493 1.00 74.00 69 GLU A O 1
ATOM 513 N N . GLU A 1 70 ? 2.748 5.957 -3.753 1.00 69.94 70 GLU A N 1
ATOM 514 C CA . GLU A 1 70 ? 4.020 6.257 -4.416 1.00 69.94 70 GLU A CA 1
ATOM 515 C C . GLU A 1 70 ? 3.867 6.611 -5.905 1.00 69.94 70 GLU A C 1
ATOM 517 O O . GLU A 1 70 ? 4.676 7.363 -6.454 1.00 69.94 70 GLU A O 1
ATOM 522 N N . PHE A 1 71 ? 2.814 6.124 -6.567 1.00 71.38 71 PHE A N 1
ATOM 523 C CA . PHE A 1 71 ? 2.616 6.301 -8.007 1.00 71.38 71 PHE A CA 1
ATOM 524 C C . PHE A 1 71 ? 1.507 7.318 -8.306 1.00 71.38 71 PHE A C 1
ATOM 526 O O . PHE A 1 71 ? 0.343 6.970 -8.482 1.00 71.38 71 PHE A O 1
ATOM 533 N N . THR A 1 72 ? 1.886 8.597 -8.410 1.00 59.88 72 THR A N 1
ATOM 534 C CA . THR A 1 72 ? 0.975 9.715 -8.754 1.00 59.88 72 THR A CA 1
ATOM 535 C C . THR A 1 72 ? 1.337 10.452 -10.056 1.00 59.88 72 THR A C 1
ATOM 537 O O . THR A 1 72 ? 0.606 11.338 -10.490 1.00 59.88 72 THR A O 1
ATOM 540 N N . ASN A 1 73 ? 2.413 10.050 -10.747 1.00 65.38 73 ASN A N 1
ATOM 541 C CA . ASN A 1 73 ? 3.020 10.805 -11.858 1.00 65.38 73 ASN A CA 1
ATOM 542 C C . ASN A 1 73 ? 2.782 10.201 -13.260 1.00 65.38 73 ASN A C 1
ATOM 544 O O . ASN A 1 73 ? 3.716 10.069 -14.048 1.00 65.38 73 ASN A O 1
ATOM 548 N N . GLY A 1 74 ? 1.546 9.812 -13.591 1.00 72.31 74 GLY A N 1
ATOM 549 C CA . GLY A 1 74 ? 1.200 9.337 -14.945 1.00 72.31 74 GLY A CA 1
ATOM 550 C C . GLY A 1 74 ? 1.707 7.931 -15.306 1.00 72.31 74 GLY A C 1
ATOM 551 O O . GLY A 1 74 ? 1.590 7.514 -16.457 1.00 72.31 74 GLY A O 1
ATOM 552 N N . ILE A 1 75 ? 2.237 7.192 -14.328 1.00 85.44 75 ILE A N 1
ATOM 553 C CA . ILE A 1 75 ? 2.556 5.765 -14.431 1.00 85.44 75 ILE A CA 1
ATOM 554 C C . ILE A 1 75 ? 1.383 4.975 -13.856 1.00 85.44 75 ILE A C 1
ATOM 556 O O . ILE A 1 75 ? 0.954 5.216 -12.728 1.00 85.44 75 ILE A O 1
ATOM 560 N N . THR A 1 76 ? 0.878 4.019 -14.626 1.00 87.50 76 THR A N 1
ATOM 561 C CA . THR A 1 76 ? -0.178 3.103 -14.201 1.00 87.50 76 THR A CA 1
ATOM 562 C C . THR A 1 76 ? 0.442 1.941 -13.437 1.00 87.50 76 THR A C 1
ATOM 564 O O . THR A 1 76 ? 1.228 1.177 -13.997 1.00 87.50 76 THR A O 1
ATOM 567 N N . LEU A 1 77 ? 0.072 1.805 -12.163 1.00 89.25 77 LEU A N 1
ATOM 568 C CA . LEU A 1 77 ? 0.431 0.673 -11.313 1.00 89.25 77 LEU A CA 1
ATOM 569 C C . LEU A 1 77 ? -0.663 -0.397 -11.382 1.00 89.25 77 LEU A C 1
ATOM 571 O O . LEU A 1 77 ? -1.797 -0.171 -10.958 1.00 89.25 77 LEU A O 1
ATOM 575 N N . ASN A 1 78 ? -0.297 -1.579 -11.865 1.00 89.38 78 ASN A N 1
ATOM 576 C CA . ASN A 1 78 ? -1.098 -2.790 -11.779 1.00 89.38 78 ASN A CA 1
ATOM 577 C C . ASN A 1 78 ? -0.382 -3.752 -10.829 1.00 89.38 78 ASN A C 1
ATOM 579 O O . ASN A 1 78 ? 0.667 -4.296 -11.166 1.00 89.38 78 ASN A O 1
ATOM 583 N N . LEU A 1 79 ? -0.921 -3.953 -9.635 1.00 90.56 79 LEU A N 1
ATOM 584 C CA . LEU A 1 79 ? -0.287 -4.771 -8.605 1.00 90.56 79 LEU A CA 1
ATOM 585 C C . LEU A 1 79 ? -1.319 -5.709 -7.999 1.00 90.56 79 LEU A C 1
ATOM 587 O O . LEU A 1 79 ? -2.396 -5.272 -7.612 1.00 90.56 79 LEU A O 1
ATOM 591 N N . LEU A 1 80 ? -0.986 -6.991 -7.910 1.00 91.00 80 LEU A N 1
ATOM 592 C CA . LEU A 1 80 ? -1.788 -8.013 -7.250 1.00 91.00 80 LEU A CA 1
ATOM 593 C C . LEU A 1 80 ? -0.898 -8.777 -6.285 1.00 91.00 80 LEU A C 1
ATOM 595 O O . LEU A 1 80 ? 0.142 -9.298 -6.683 1.00 91.00 80 LEU A O 1
ATOM 599 N N . ILE A 1 81 ? -1.312 -8.846 -5.028 1.00 91.19 81 ILE A N 1
ATOM 600 C CA . ILE A 1 81 ? -0.589 -9.534 -3.966 1.00 91.19 81 ILE A CA 1
ATOM 601 C C . ILE A 1 81 ? -1.528 -10.563 -3.354 1.00 91.19 81 ILE A C 1
ATOM 603 O O . ILE A 1 81 ? -2.579 -10.214 -2.813 1.00 91.19 81 ILE A O 1
ATOM 607 N N . ALA A 1 82 ? -1.133 -11.829 -3.416 1.00 88.88 82 ALA A N 1
ATOM 608 C CA . ALA A 1 82 ? -1.736 -12.910 -2.657 1.00 88.88 82 ALA A CA 1
ATOM 609 C C . ALA A 1 82 ? -0.800 -13.331 -1.526 1.00 88.88 82 ALA A C 1
ATOM 611 O O . ALA A 1 82 ? 0.416 -13.335 -1.688 1.00 88.88 82 ALA A O 1
ATOM 612 N N . LYS A 1 83 ? -1.372 -13.724 -0.398 1.00 88.38 83 LYS A N 1
ATOM 613 C CA . LYS A 1 83 ? -0.687 -14.342 0.732 1.00 88.38 83 LYS A CA 1
ATOM 614 C C . LYS A 1 83 ? -1.412 -15.636 1.056 1.00 88.38 83 LYS A C 1
ATOM 616 O O . LYS A 1 83 ? -2.633 -15.605 1.225 1.00 88.38 83 LYS A O 1
ATOM 621 N N . VAL A 1 84 ? -0.683 -16.745 1.116 1.00 83.56 84 VAL A N 1
ATOM 622 C CA . VAL A 1 84 ? -1.252 -18.061 1.435 1.00 83.56 84 VAL A CA 1
ATOM 623 C C . VAL A 1 84 ? -0.542 -18.632 2.649 1.00 83.56 84 VAL A C 1
ATOM 625 O O . VAL A 1 84 ? 0.631 -18.967 2.572 1.00 83.56 84 VAL A O 1
ATOM 628 N N . ILE A 1 85 ? -1.262 -18.762 3.762 1.00 82.31 85 ILE A N 1
ATOM 629 C CA . ILE A 1 85 ? -0.752 -19.364 5.001 1.00 82.31 85 ILE A CA 1
ATOM 630 C C . ILE A 1 85 ? -1.752 -20.415 5.451 1.00 82.31 85 ILE A C 1
ATOM 632 O O . ILE A 1 85 ? -2.925 -20.093 5.602 1.00 82.31 85 ILE A O 1
ATOM 636 N N . GLU A 1 86 ? -1.304 -21.654 5.670 1.00 79.44 86 GLU A N 1
ATOM 637 C CA . GLU A 1 86 ? -2.156 -22.735 6.197 1.00 79.44 86 GLU A CA 1
ATOM 638 C C . GLU A 1 86 ? -3.492 -22.863 5.439 1.00 79.44 86 GLU A C 1
ATOM 640 O O . GLU A 1 86 ? -4.560 -22.955 6.035 1.00 79.44 86 GLU A O 1
ATOM 645 N N . GLN A 1 87 ? -3.434 -22.816 4.102 1.00 76.69 87 GLN A N 1
ATOM 646 C CA . GLN A 1 87 ? -4.599 -22.859 3.202 1.00 76.69 87 GLN A CA 1
ATOM 647 C C . GLN A 1 87 ? -5.524 -21.631 3.263 1.00 76.69 87 GLN A C 1
ATOM 649 O O . GLN A 1 87 ? -6.511 -21.577 2.539 1.00 76.69 87 GLN A O 1
ATOM 654 N N . LYS A 1 88 ? -5.200 -20.595 4.036 1.00 79.94 88 LYS A N 1
ATOM 655 C CA . LYS A 1 88 ? -5.928 -19.322 4.017 1.00 79.94 88 LYS A CA 1
ATOM 656 C C . LYS A 1 88 ? -5.328 -18.391 2.980 1.00 79.94 88 LYS A C 1
ATOM 658 O O . LYS A 1 88 ? -4.160 -18.015 3.073 1.00 79.94 88 LYS A O 1
ATOM 663 N N . LEU A 1 89 ? -6.149 -17.986 2.020 1.00 85.75 89 LEU A N 1
ATOM 664 C CA . LEU A 1 89 ? -5.829 -16.965 1.035 1.00 85.75 89 LEU A CA 1
ATOM 665 C C . LEU A 1 89 ? -6.230 -15.589 1.564 1.00 85.75 89 LEU A C 1
ATOM 667 O O . LEU A 1 89 ? -7.359 -15.371 2.002 1.00 85.75 89 LEU A O 1
ATOM 671 N N . SER A 1 90 ? -5.316 -14.637 1.446 1.00 89.00 90 SER A N 1
ATOM 672 C CA . SER A 1 90 ? -5.605 -13.204 1.490 1.00 89.00 90 SER A CA 1
ATOM 673 C C . SER A 1 90 ? -5.091 -12.573 0.205 1.00 89.00 90 SER A C 1
ATOM 675 O O . SER A 1 90 ? -3.955 -12.816 -0.187 1.00 89.00 90 SER A O 1
ATOM 677 N N . LEU A 1 91 ? -5.913 -11.779 -0.464 1.00 89.31 91 LEU A N 1
ATOM 678 C CA . LEU A 1 91 ? -5.636 -11.221 -1.782 1.00 89.31 91 LEU A CA 1
ATOM 679 C C . LEU A 1 91 ? -6.011 -9.739 -1.797 1.00 89.31 91 LEU A C 1
ATOM 681 O O . LEU A 1 91 ? -7.098 -9.376 -1.352 1.00 89.31 91 LEU A O 1
ATOM 685 N N . SER A 1 92 ? -5.141 -8.890 -2.332 1.00 91.69 92 SER A N 1
ATOM 686 C CA . SER A 1 92 ? -5.416 -7.471 -2.581 1.00 91.69 92 SER A CA 1
ATOM 687 C C . SER A 1 92 ? -4.738 -7.024 -3.869 1.00 91.69 92 SER A C 1
ATOM 689 O O . SER A 1 92 ? -3.717 -7.591 -4.262 1.00 91.69 92 SER A O 1
ATOM 691 N N . GLY A 1 93 ? -5.281 -6.005 -4.530 1.00 91.12 93 GLY A N 1
ATOM 692 C CA . GLY A 1 93 ? -4.662 -5.450 -5.721 1.00 91.12 93 GLY A CA 1
ATOM 693 C C . GLY A 1 93 ? -5.185 -4.077 -6.117 1.00 91.12 93 GLY A C 1
ATOM 694 O O . GLY A 1 93 ? -6.223 -3.619 -5.647 1.00 91.12 93 GLY A O 1
ATOM 695 N N . VAL A 1 94 ? -4.444 -3.432 -7.012 1.00 89.19 94 VAL A N 1
ATOM 696 C CA . VAL A 1 94 ? -4.744 -2.129 -7.608 1.00 89.19 94 VAL A CA 1
ATOM 697 C C . VAL A 1 94 ? -4.520 -2.197 -9.118 1.00 89.19 94 VAL A C 1
ATOM 699 O O . VAL A 1 94 ? -3.652 -2.926 -9.600 1.00 89.19 94 VAL A O 1
ATOM 702 N N . GLY A 1 95 ? -5.320 -1.443 -9.871 1.00 87.50 95 GLY A N 1
ATOM 703 C CA . GLY A 1 95 ? -5.245 -1.392 -11.329 1.00 87.50 95 GLY A CA 1
ATOM 704 C C . GLY A 1 95 ? -5.945 -2.566 -12.021 1.00 87.50 95 GLY A C 1
ATOM 705 O O . GLY A 1 95 ? -6.891 -3.163 -11.506 1.00 87.50 95 GLY A O 1
ATOM 706 N N . GLN A 1 96 ? -5.502 -2.877 -13.236 1.00 87.06 96 GLN A N 1
ATOM 707 C CA . GLN A 1 96 ? -6.072 -3.901 -14.109 1.00 87.06 96 GLN A CA 1
ATOM 708 C C . GLN A 1 96 ? -5.512 -5.295 -13.804 1.00 87.06 96 GLN A C 1
ATOM 710 O O . GLN A 1 96 ? -4.819 -5.904 -14.623 1.00 87.06 96 GLN A O 1
ATOM 715 N N . VAL A 1 97 ? -5.838 -5.817 -12.625 1.00 86.69 97 VAL A N 1
ATOM 716 C CA . VAL A 1 97 ? -5.413 -7.144 -12.166 1.00 86.69 97 VAL A CA 1
ATOM 717 C C . VAL A 1 97 ? -6.587 -8.078 -11.895 1.00 86.69 97 VAL A C 1
ATOM 719 O O . VAL A 1 97 ? -7.682 -7.641 -11.550 1.00 86.69 97 VAL A O 1
ATOM 722 N N . THR A 1 98 ? -6.361 -9.381 -12.061 1.00 85.69 98 THR A N 1
ATOM 723 C CA . THR A 1 98 ? -7.367 -10.426 -11.843 1.00 85.69 98 THR A CA 1
ATOM 724 C C . THR A 1 98 ? -6.734 -11.655 -11.189 1.00 85.69 98 THR A C 1
ATOM 726 O O . THR A 1 98 ? -5.602 -12.036 -11.480 1.00 85.69 98 THR A O 1
ATOM 729 N N . ALA A 1 99 ? -7.520 -12.328 -10.352 1.00 85.75 99 ALA A N 1
ATOM 730 C CA . ALA A 1 99 ? -7.248 -13.682 -9.890 1.00 85.75 99 ALA A CA 1
ATOM 731 C C . ALA A 1 99 ? -8.360 -14.640 -10.340 1.00 85.75 99 ALA A C 1
ATOM 733 O O . ALA A 1 99 ? -9.549 -14.289 -10.309 1.00 85.75 99 ALA A O 1
ATOM 734 N N . LYS A 1 100 ? -7.985 -15.856 -10.739 1.00 84.94 100 LYS A N 1
ATOM 735 C CA . LYS A 1 100 ? -8.904 -16.958 -11.053 1.00 84.94 100 LYS A CA 1
ATOM 736 C C . LYS A 1 100 ? -8.574 -18.154 -10.172 1.00 84.94 100 LYS A C 1
ATOM 738 O O . LYS A 1 100 ? -7.431 -18.581 -10.134 1.00 84.94 100 LYS A O 1
ATOM 743 N N . LEU A 1 101 ? -9.580 -18.703 -9.508 1.00 82.69 101 LEU A N 1
ATOM 744 C CA . LEU A 1 101 ? -9.486 -19.942 -8.748 1.00 82.69 101 LEU A CA 1
ATOM 745 C C . LEU A 1 101 ? -10.205 -21.043 -9.516 1.00 82.69 101 LEU A C 1
ATOM 747 O O . LEU A 1 101 ? -11.369 -20.889 -9.874 1.00 82.69 101 LEU A O 1
ATOM 751 N N . VAL A 1 102 ? -9.534 -22.155 -9.766 1.00 81.25 102 VAL A N 1
ATOM 752 C CA . VAL A 1 102 ? -10.136 -23.361 -10.323 1.00 81.25 102 VAL A CA 1
ATOM 753 C C . VAL A 1 102 ? -10.276 -24.373 -9.199 1.00 81.25 102 VAL A C 1
ATOM 755 O O . VAL A 1 102 ? -9.279 -24.839 -8.657 1.00 81.25 102 VAL A O 1
ATOM 758 N N . ARG A 1 103 ? -11.523 -24.711 -8.867 1.00 79.75 103 ARG A N 1
ATOM 759 C CA . ARG A 1 103 ? -11.884 -25.673 -7.824 1.00 79.75 103 ARG A CA 1
ATOM 760 C C . ARG A 1 103 ? -12.729 -26.774 -8.441 1.00 79.75 103 ARG A C 1
ATOM 762 O O . ARG A 1 103 ? -13.819 -26.500 -8.944 1.00 79.75 103 ARG A O 1
ATOM 769 N N . GLN A 1 104 ? -12.229 -28.010 -8.426 1.00 79.31 104 GLN A N 1
ATOM 770 C CA . GLN A 1 104 ? -12.935 -29.184 -8.973 1.00 79.31 104 GLN A CA 1
ATOM 771 C C . GLN A 1 104 ? -13.442 -28.968 -10.417 1.00 79.31 104 GLN A C 1
ATOM 773 O O . GLN A 1 104 ? -14.582 -29.283 -10.753 1.00 79.31 104 GLN A O 1
ATOM 778 N N . GLY A 1 105 ? -12.616 -28.348 -11.266 1.00 75.25 105 GLY A N 1
ATOM 779 C CA . GLY A 1 105 ? -12.964 -28.043 -12.659 1.00 75.25 105 GLY A CA 1
ATOM 780 C C . GLY A 1 105 ? -13.908 -26.849 -12.857 1.00 75.25 105 GLY A C 1
ATOM 781 O O . GLY A 1 105 ? -14.213 -26.506 -13.996 1.00 75.25 105 GLY A O 1
ATOM 782 N N . LYS A 1 106 ? -14.350 -26.175 -11.786 1.00 74.62 106 LYS A N 1
ATOM 783 C CA . LYS A 1 106 ? -15.124 -24.929 -11.868 1.00 74.62 106 LYS A CA 1
ATOM 784 C C . LYS A 1 106 ? -14.212 -23.723 -11.688 1.00 74.62 106 LYS A C 1
ATOM 786 O O . LYS A 1 106 ? -13.483 -23.634 -10.704 1.00 74.62 106 LYS A O 1
ATOM 791 N N . THR A 1 107 ? -14.283 -22.775 -12.617 1.00 79.56 107 THR A N 1
ATOM 792 C CA . THR A 1 107 ? -13.549 -21.510 -12.523 1.00 79.56 107 THR A CA 1
ATOM 793 C C . THR A 1 107 ? -14.372 -20.466 -11.777 1.00 79.56 107 THR A C 1
ATOM 795 O O . THR A 1 107 ? -15.459 -20.088 -12.208 1.00 79.56 107 THR A O 1
ATOM 798 N N . VAL A 1 108 ? -13.817 -19.956 -10.686 1.00 79.19 108 VAL A N 1
ATOM 799 C CA . VAL A 1 108 ? -14.324 -18.826 -9.914 1.00 79.19 108 VAL A CA 1
ATOM 800 C C . VAL A 1 108 ? -13.399 -17.641 -10.169 1.00 79.19 108 VAL A C 1
ATOM 802 O O . VAL A 1 108 ? -12.205 -17.684 -9.874 1.00 79.19 108 VAL A O 1
ATOM 805 N N . LYS A 1 109 ? -13.931 -16.561 -10.743 1.00 76.44 109 LYS A N 1
ATOM 806 C CA . LYS A 1 109 ? -13.183 -15.306 -10.848 1.00 76.44 109 LYS A CA 1
ATOM 807 C C . LYS A 1 109 ? -13.217 -14.627 -9.482 1.00 76.44 109 LYS A C 1
ATOM 809 O O . LYS A 1 109 ? -14.296 -14.302 -8.999 1.00 76.44 109 LYS A O 1
ATOM 814 N N . LEU A 1 110 ? -12.053 -14.438 -8.867 1.00 71.38 110 LEU A N 1
ATOM 815 C CA . LEU A 1 110 ? -11.974 -13.969 -7.486 1.00 71.38 110 LEU A CA 1
ATOM 816 C C . LEU A 1 110 ? -11.925 -12.447 -7.352 1.00 71.38 110 LEU A C 1
ATOM 818 O O . LEU A 1 110 ? -12.332 -11.949 -6.312 1.00 71.38 110 LEU A O 1
ATOM 822 N N . PHE A 1 111 ? -11.431 -11.693 -8.344 1.00 65.12 111 PHE A N 1
ATOM 823 C CA . PHE A 1 111 ? -11.063 -10.299 -8.064 1.00 65.12 111 PHE A CA 1
ATOM 824 C C . PHE A 1 111 ? -11.399 -9.281 -9.158 1.00 65.12 111 PHE A C 1
ATOM 826 O O . PHE A 1 111 ? -10.940 -9.413 -10.295 1.00 65.12 111 PHE A O 1
ATOM 833 N N . PRO A 1 112 ? -12.241 -8.294 -8.797 1.00 55.62 112 PRO A N 1
ATOM 834 C CA . PRO A 1 112 ? -12.119 -6.904 -9.244 1.00 55.62 112 PRO A CA 1
ATOM 835 C C . PRO A 1 112 ? -12.473 -5.884 -8.116 1.00 55.62 112 PRO A C 1
ATOM 837 O O . PRO A 1 112 ? -13.282 -4.986 -8.341 1.00 55.62 112 PRO A O 1
ATOM 840 N N . GLY A 1 113 ? -11.950 -6.050 -6.888 1.00 57.84 113 GLY A N 1
ATOM 841 C CA . GLY A 1 113 ? -12.262 -5.217 -5.696 1.00 57.84 113 GLY A CA 1
ATOM 842 C C . GLY A 1 113 ? -11.013 -4.813 -4.886 1.00 57.84 113 GLY A C 1
ATOM 843 O O . GLY A 1 113 ? -9.931 -4.928 -5.434 1.00 57.84 113 GLY A O 1
ATOM 844 N N . PRO A 1 114 ? -11.106 -4.312 -3.632 1.00 58.16 114 PRO A N 1
ATOM 845 C CA . PRO A 1 114 ? -9.924 -3.898 -2.854 1.00 58.16 114 PRO A CA 1
ATOM 846 C C . PRO A 1 114 ? -9.294 -5.004 -1.985 1.00 58.16 114 PRO A C 1
ATOM 848 O O . PRO A 1 114 ? -8.095 -4.960 -1.751 1.00 58.16 114 PRO A O 1
ATOM 851 N N . ALA A 1 115 ? -10.041 -6.016 -1.524 1.00 75.94 115 ALA A N 1
ATOM 852 C CA . ALA A 1 115 ? -9.476 -7.165 -0.804 1.00 75.94 115 ALA A CA 1
ATOM 853 C C . ALA A 1 115 ? -10.427 -8.374 -0.823 1.00 75.94 115 ALA A C 1
ATOM 855 O O . ALA A 1 115 ? -11.644 -8.207 -0.755 1.00 75.94 115 ALA A O 1
ATOM 856 N N . VAL A 1 116 ? -9.876 -9.587 -0.905 1.00 81.12 116 VAL A N 1
ATOM 857 C CA . VAL A 1 116 ? -10.605 -10.864 -0.829 1.00 81.12 116 VAL A CA 1
ATOM 858 C C . VAL A 1 116 ? -9.849 -11.811 0.093 1.00 81.12 116 VAL A C 1
ATOM 860 O O . VAL A 1 116 ? -8.635 -11.954 -0.015 1.00 81.12 116 VAL A O 1
ATOM 863 N N . SER A 1 117 ? -10.567 -12.484 0.985 1.00 83.56 117 SER A N 1
ATOM 864 C CA . SER A 1 117 ? -10.029 -13.551 1.824 1.00 83.56 117 SER A CA 1
ATOM 865 C C . SER A 1 117 ? -10.907 -14.795 1.736 1.00 83.56 117 SER A C 1
ATOM 867 O O . SER A 1 117 ? -12.107 -14.704 1.471 1.00 83.56 117 SER A O 1
ATOM 869 N N . GLY A 1 118 ? -10.305 -15.966 1.920 1.00 82.56 118 GLY A N 1
ATOM 870 C CA . GLY A 1 118 ? -11.040 -17.226 1.917 1.00 82.56 118 GLY A CA 1
ATOM 871 C C . GLY A 1 118 ? -10.140 -18.441 2.057 1.00 82.56 118 GLY A C 1
ATOM 872 O O . GLY A 1 118 ? -8.917 -18.335 1.996 1.00 82.56 118 GLY A O 1
ATOM 873 N N . ASP A 1 119 ? -10.762 -19.601 2.224 1.00 80.19 119 ASP A N 1
ATOM 874 C CA . ASP A 1 119 ? -10.050 -20.866 2.349 1.00 80.19 119 ASP A CA 1
ATOM 875 C C . ASP A 1 119 ? -9.805 -21.486 0.966 1.00 80.19 119 ASP A C 1
ATOM 877 O O . ASP A 1 119 ? -10.707 -21.570 0.118 1.00 80.19 119 ASP A O 1
ATOM 881 N N . LEU A 1 120 ? -8.572 -21.930 0.750 1.00 80.44 120 LEU A N 1
ATOM 882 C CA . LEU A 1 120 ? -8.162 -22.777 -0.359 1.00 80.44 120 LEU A CA 1
ATOM 883 C C . LEU A 1 120 ? -8.339 -24.237 0.044 1.00 80.44 120 LEU A C 1
ATOM 885 O O . LEU A 1 120 ? -8.064 -24.630 1.171 1.00 80.44 120 LEU A O 1
ATOM 889 N N . LEU A 1 121 ? -8.807 -25.045 -0.894 1.00 78.38 121 LEU A N 1
ATOM 890 C CA . LEU A 1 121 ? -8.945 -26.480 -0.720 1.00 78.38 121 LEU A CA 1
ATOM 891 C C . LEU A 1 121 ? -7.822 -27.202 -1.451 1.00 78.38 121 LEU A C 1
ATOM 893 O O . LEU A 1 121 ? -7.151 -26.664 -2.330 1.00 78.38 121 LEU A O 1
ATOM 897 N N . HIS A 1 122 ? -7.648 -28.467 -1.105 1.00 76.06 122 HIS A N 1
ATOM 898 C CA . HIS A 1 122 ? -6.779 -29.352 -1.858 1.00 76.06 122 HIS A CA 1
ATOM 899 C C . HIS A 1 122 ? -7.153 -29.394 -3.342 1.00 76.06 122 HIS A C 1
ATOM 901 O O . HIS A 1 122 ? -8.336 -29.497 -3.679 1.00 76.06 122 HIS A O 1
ATOM 907 N N . ASN A 1 123 ? -6.140 -29.376 -4.210 1.00 75.62 123 ASN A N 1
ATOM 908 C CA . ASN A 1 123 ? -6.274 -29.341 -5.668 1.00 75.62 123 ASN A CA 1
ATOM 909 C C . ASN A 1 123 ? -6.932 -28.070 -6.214 1.00 75.62 123 ASN A C 1
ATOM 911 O O . ASN A 1 123 ? -7.289 -28.027 -7.395 1.00 75.62 123 ASN A O 1
ATOM 915 N N . ASP A 1 124 ? -7.072 -27.028 -5.394 1.00 78.44 124 ASP A N 1
ATOM 916 C CA . ASP A 1 124 ? -7.335 -25.703 -5.924 1.00 78.44 124 ASP A CA 1
ATOM 917 C C . ASP A 1 124 ? -6.118 -25.221 -6.723 1.00 78.44 124 ASP A C 1
ATOM 919 O O . ASP A 1 124 ? -4.969 -25.329 -6.280 1.00 78.44 124 ASP A O 1
ATOM 923 N N . ALA A 1 125 ? -6.388 -24.654 -7.897 1.00 78.81 125 ALA A N 1
ATOM 924 C CA . ALA A 1 125 ? -5.398 -23.946 -8.697 1.00 78.81 125 ALA A CA 1
ATOM 925 C C . ALA A 1 125 ? -5.758 -22.459 -8.748 1.00 78.81 125 ALA A C 1
ATOM 927 O O . ALA A 1 125 ? -6.829 -22.082 -9.224 1.00 78.81 125 ALA A O 1
ATOM 928 N N . LEU A 1 126 ? -4.875 -21.608 -8.239 1.00 82.19 126 LEU A N 1
ATOM 929 C CA . LEU A 1 126 ? -5.029 -20.160 -8.220 1.00 82.19 126 LEU A CA 1
ATOM 930 C C . 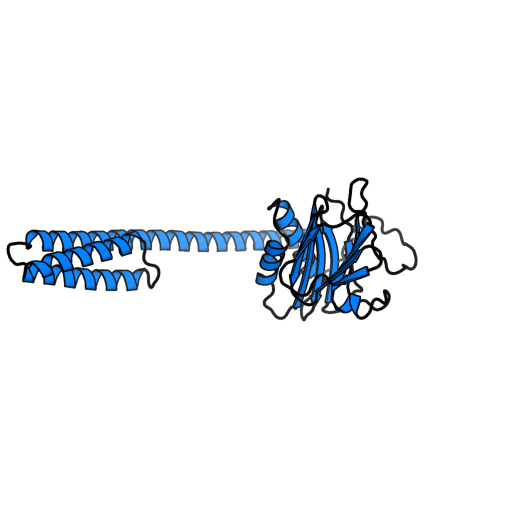LEU A 1 126 ? -4.102 -19.536 -9.263 1.00 82.19 126 LEU A C 1
ATOM 932 O O . LEU A 1 126 ? -2.885 -19.628 -9.157 1.00 82.19 126 LEU A O 1
ATOM 936 N N . THR A 1 127 ? -4.671 -18.857 -10.252 1.00 83.81 127 THR A N 1
ATOM 937 C CA . THR A 1 127 ? -3.928 -18.080 -11.246 1.00 83.81 127 THR A CA 1
ATOM 938 C C . THR A 1 127 ? -4.040 -16.591 -10.945 1.00 83.81 127 THR A C 1
ATOM 940 O O . THR A 1 127 ? -5.147 -16.059 -10.831 1.00 83.81 127 THR A O 1
ATOM 943 N N . LEU A 1 128 ? -2.904 -15.908 -10.863 1.00 84.81 128 LEU A N 1
ATOM 944 C CA . LEU A 1 128 ? -2.775 -14.471 -10.631 1.00 84.81 128 LEU A CA 1
ATOM 945 C C . LEU A 1 128 ? -2.174 -13.816 -11.877 1.00 84.81 128 LEU A C 1
ATOM 947 O O . LEU A 1 128 ? -1.188 -14.313 -12.414 1.00 84.81 128 LEU A O 1
ATOM 951 N N . GLY A 1 129 ? -2.731 -12.696 -12.330 1.00 83.81 129 GLY A N 1
ATOM 952 C CA . GLY A 1 129 ? -2.224 -11.999 -13.515 1.00 83.81 129 GLY A CA 1
ATOM 953 C C . GLY A 1 129 ? -2.866 -10.630 -13.719 1.00 83.81 129 GLY A C 1
ATOM 954 O O . GLY A 1 129 ? -3.800 -10.253 -13.007 1.00 83.81 129 GLY A O 1
ATOM 955 N N . THR A 1 130 ? -2.409 -9.881 -14.722 1.00 81.69 130 THR A N 1
ATOM 956 C CA . THR A 1 130 ? -3.160 -8.702 -15.184 1.00 81.69 130 THR A CA 1
ATOM 957 C C . THR A 1 130 ? -4.351 -9.119 -16.042 1.00 81.69 130 THR A C 1
ATOM 959 O O . THR A 1 130 ? -4.420 -10.238 -16.553 1.00 81.69 130 THR A O 1
ATOM 962 N N . ASN A 1 131 ? -5.299 -8.208 -16.253 1.00 79.00 131 ASN A N 1
ATOM 963 C CA . ASN A 1 131 ? -6.447 -8.463 -17.124 1.00 79.00 131 ASN A CA 1
ATOM 964 C C . ASN A 1 131 ? -6.019 -8.843 -18.549 1.00 79.00 131 ASN A C 1
ATOM 966 O O . ASN A 1 131 ? -6.653 -9.702 -19.156 1.00 79.00 131 ASN A O 1
ATOM 970 N N . GLN A 1 132 ? -4.929 -8.253 -19.055 1.00 72.69 132 GLN A N 1
ATOM 971 C CA . GLN A 1 132 ? -4.408 -8.530 -20.396 1.00 72.69 132 GLN A CA 1
ATOM 972 C C . GLN A 1 132 ? -4.014 -10.004 -20.565 1.00 72.69 132 GLN A C 1
ATOM 974 O O . GLN A 1 132 ? -4.375 -10.607 -21.574 1.00 72.69 132 GLN A O 1
ATOM 979 N N . TYR A 1 133 ? -3.384 -10.610 -19.550 1.00 74.19 133 TYR A N 1
ATOM 980 C CA . TYR A 1 133 ? -3.043 -12.037 -19.559 1.00 74.19 133 TYR A CA 1
ATOM 981 C C . TYR A 1 133 ? -4.283 -12.930 -19.738 1.00 74.19 133 TYR A C 1
ATOM 983 O O . TYR A 1 133 ? -4.266 -13.907 -20.480 1.00 74.19 133 TYR A O 1
ATOM 991 N N . PHE A 1 134 ? -5.402 -12.577 -19.099 1.00 72.81 134 PHE A N 1
ATOM 992 C CA . PHE A 1 134 ? -6.633 -13.367 -19.186 1.00 72.81 134 PHE A CA 1
ATOM 993 C C . PHE A 1 134 ? -7.468 -13.107 -20.445 1.00 72.81 134 PHE A C 1
ATOM 995 O O . PHE A 1 134 ? -8.374 -13.896 -20.717 1.00 72.81 134 PHE A O 1
ATOM 1002 N N . ILE A 1 135 ? -7.205 -12.013 -21.165 1.00 71.00 135 ILE A N 1
ATOM 1003 C CA . ILE A 1 135 ? -7.850 -11.680 -22.444 1.00 71.00 135 ILE A CA 1
ATOM 1004 C C . ILE A 1 135 ? -7.106 -12.357 -23.596 1.00 71.00 135 ILE A C 1
ATOM 1006 O O . ILE A 1 135 ? -7.747 -12.931 -24.473 1.00 71.00 135 ILE A O 1
ATOM 1010 N N . ASN A 1 136 ? -5.771 -12.325 -23.573 1.00 66.19 136 ASN A N 1
ATOM 1011 C CA . ASN A 1 136 ? -4.933 -13.000 -24.555 1.00 66.19 136 ASN A CA 1
ATOM 1012 C C . ASN A 1 136 ? -3.926 -13.925 -23.847 1.00 66.19 136 ASN A C 1
ATOM 1014 O O . ASN A 1 136 ? -2.804 -13.506 -23.545 1.00 66.19 136 ASN A O 1
ATOM 1018 N N . PRO A 1 137 ? -4.316 -15.184 -23.572 1.00 58.03 137 PRO A N 1
ATOM 1019 C CA . PRO A 1 137 ? -3.457 -16.143 -22.888 1.00 58.03 137 PRO A CA 1
ATOM 1020 C C . PRO A 1 137 ? -2.336 -16.688 -23.784 1.00 58.03 137 PRO A C 1
ATOM 1022 O O . PRO A 1 137 ? -1.576 -17.535 -23.320 1.00 58.03 137 PRO A O 1
ATOM 1025 N N . SER A 1 138 ? -2.231 -16.242 -25.049 1.00 54.59 138 SER A N 1
ATOM 1026 C CA . SER A 1 138 ? -1.144 -16.637 -25.950 1.00 54.59 138 SER A CA 1
ATOM 1027 C C . SER A 1 138 ? 0.212 -16.295 -25.314 1.00 54.59 138 SER A C 1
ATOM 1029 O O . SER A 1 138 ? 0.524 -15.111 -25.157 1.00 54.59 138 SER A O 1
ATOM 1031 N N . PRO A 1 139 ? 1.042 -17.296 -24.959 1.00 50.84 139 PRO A N 1
ATOM 1032 C CA . PRO A 1 139 ? 2.329 -17.073 -24.297 1.00 50.84 139 PRO A CA 1
ATOM 1033 C C . PRO A 1 139 ? 3.350 -16.333 -25.171 1.00 50.84 139 PRO A C 1
ATOM 1035 O O . PRO A 1 139 ? 4.377 -15.892 -24.657 1.00 50.84 139 PRO A O 1
ATOM 1038 N N . GLU A 1 140 ? 3.089 -16.249 -26.480 1.00 44.56 140 GLU A N 1
ATOM 1039 C CA . GLU A 1 140 ? 3.955 -15.617 -27.481 1.00 44.56 140 GLU A CA 1
ATOM 1040 C C . GLU A 1 140 ? 3.698 -14.106 -27.606 1.00 44.56 140 GLU A C 1
ATOM 1042 O O . GLU A 1 140 ? 4.630 -13.353 -27.880 1.00 44.56 140 GLU A O 1
ATOM 1047 N N . ASP A 1 141 ? 2.474 -13.650 -27.308 1.00 48.03 141 ASP A N 1
ATOM 1048 C CA . ASP A 1 141 ? 2.061 -12.241 -27.428 1.00 48.03 141 ASP A CA 1
ATOM 1049 C C . ASP A 1 141 ? 1.841 -11.550 -26.075 1.00 48.03 141 ASP A C 1
ATOM 1051 O O . ASP A 1 141 ? 1.672 -10.325 -26.008 1.00 48.03 141 ASP A O 1
ATOM 1055 N N . SER A 1 142 ? 1.808 -12.316 -24.979 1.00 51.72 142 SER A N 1
ATOM 1056 C CA . SER A 1 142 ? 1.510 -11.761 -23.661 1.00 51.72 142 SER A CA 1
ATOM 1057 C C . SER A 1 142 ? 2.705 -10.970 -23.125 1.00 51.72 142 SER A C 1
ATOM 1059 O O . SER A 1 142 ? 3.706 -11.511 -22.653 1.00 51.72 142 SER A O 1
ATOM 1061 N N . ARG A 1 143 ? 2.578 -9.641 -23.147 1.00 63.66 143 ARG A N 1
ATOM 1062 C CA . ARG A 1 143 ? 3.538 -8.680 -22.568 1.00 63.66 143 ARG A CA 1
ATOM 1063 C C . ARG A 1 143 ? 3.583 -8.709 -21.035 1.00 63.66 143 ARG A C 1
ATOM 1065 O O . ARG A 1 143 ? 4.242 -7.877 -20.419 1.00 63.66 143 ARG A O 1
ATOM 1072 N N . VAL A 1 144 ? 2.862 -9.638 -20.409 1.00 65.19 144 VAL A N 1
ATOM 1073 C CA . VAL A 1 144 ? 2.540 -9.598 -18.986 1.00 65.19 144 VAL A CA 1
ATOM 1074 C C . VAL A 1 144 ? 2.842 -10.934 -18.316 1.00 65.19 144 VAL A C 1
ATOM 1076 O O . VAL A 1 144 ? 2.472 -11.992 -18.817 1.00 65.19 144 VAL A O 1
ATOM 1079 N N . ALA A 1 145 ? 3.497 -10.870 -17.158 1.00 62.59 145 ALA A N 1
ATOM 1080 C CA . ALA A 1 145 ? 3.732 -12.012 -16.290 1.00 62.59 145 ALA A CA 1
ATOM 1081 C C . ALA A 1 145 ? 2.465 -12.439 -15.524 1.00 62.59 145 ALA A C 1
ATOM 1083 O O . ALA A 1 145 ? 1.651 -11.609 -15.110 1.00 62.59 145 ALA A O 1
ATOM 1084 N N . ALA A 1 146 ? 2.345 -13.744 -15.283 1.00 62.66 146 ALA A N 1
ATOM 1085 C CA . ALA A 1 146 ? 1.309 -14.358 -14.459 1.00 62.66 146 ALA A CA 1
ATOM 1086 C C . ALA A 1 146 ? 1.903 -15.500 -13.619 1.00 62.66 146 ALA A C 1
ATOM 1088 O O . ALA A 1 146 ? 2.958 -16.042 -13.955 1.00 62.66 146 ALA A O 1
ATOM 1089 N N . LEU A 1 147 ? 1.222 -15.865 -12.534 1.00 65.06 147 LEU A N 1
ATOM 1090 C CA . LEU A 1 147 ? 1.582 -16.976 -11.647 1.00 65.06 147 LEU A CA 1
ATOM 1091 C C . LEU A 1 147 ? 0.432 -17.972 -11.558 1.00 65.06 147 LEU A C 1
ATOM 1093 O O . LEU A 1 147 ? -0.720 -17.565 -11.435 1.00 65.06 147 LEU A O 1
ATOM 1097 N N . GLU A 1 148 ? 0.752 -19.264 -11.554 1.00 68.06 148 GLU A N 1
ATOM 1098 C CA . GLU A 1 148 ? -0.176 -20.337 -11.197 1.00 68.06 148 GLU A CA 1
ATOM 1099 C C . GLU A 1 148 ? 0.324 -21.030 -9.925 1.00 68.06 148 GLU A C 1
ATOM 1101 O O . GLU A 1 148 ? 1.480 -21.444 -9.828 1.00 68.06 148 GLU A O 1
ATOM 1106 N N . ILE A 1 149 ? -0.558 -21.126 -8.936 1.00 67.06 149 ILE A N 1
ATOM 1107 C CA . ILE A 1 149 ? -0.303 -21.678 -7.609 1.00 67.06 149 ILE A CA 1
ATOM 1108 C C . ILE A 1 149 ? -1.202 -22.900 -7.462 1.00 67.06 149 ILE A C 1
ATOM 1110 O O . ILE A 1 149 ? -2.424 -22.767 -7.564 1.00 67.06 149 ILE A O 1
ATOM 1114 N N . LYS A 1 150 ? -0.629 -24.079 -7.214 1.00 65.50 150 LYS A N 1
ATOM 1115 C CA . LYS A 1 150 ? -1.396 -25.307 -6.970 1.00 65.50 150 LYS A CA 1
ATOM 1116 C C . LYS A 1 150 ? -1.290 -25.698 -5.502 1.00 65.50 150 LYS A C 1
ATOM 1118 O O . LYS A 1 150 ? -0.202 -25.789 -4.938 1.00 65.50 150 LYS A O 1
ATOM 1123 N N . VAL A 1 151 ? -2.433 -25.913 -4.859 1.00 60.44 151 VAL A N 1
ATOM 1124 C CA . VAL A 1 151 ? -2.477 -26.244 -3.429 1.00 60.44 151 VAL A CA 1
ATOM 1125 C C . VAL A 1 151 ? -2.444 -27.758 -3.247 1.00 60.44 151 VAL A C 1
ATOM 1127 O O . VAL A 1 151 ? -3.440 -28.446 -3.495 1.00 60.44 151 VAL A O 1
ATOM 1130 N N . ASN A 1 152 ? -1.306 -28.275 -2.778 1.00 54.88 152 ASN A N 1
ATOM 1131 C CA . ASN A 1 152 ? -1.119 -29.688 -2.464 1.00 54.88 152 ASN A CA 1
ATOM 1132 C C . ASN A 1 152 ? -1.149 -29.916 -0.934 1.00 54.88 152 ASN A C 1
ATOM 1134 O O . ASN A 1 152 ? -0.668 -29.079 -0.171 1.00 54.88 152 ASN A O 1
ATOM 1138 N N . LEU A 1 153 ? -1.791 -30.996 -0.464 1.00 47.94 153 LEU A N 1
ATOM 1139 C CA . LEU A 1 153 ? -2.086 -31.218 0.970 1.00 47.94 153 LEU A CA 1
ATOM 1140 C C . LEU A 1 153 ? -0.895 -31.757 1.779 1.00 47.94 153 LEU A C 1
ATOM 1142 O O . LEU A 1 153 ? -0.956 -31.757 3.005 1.00 47.94 153 LEU A O 1
ATOM 1146 N N . GLU A 1 154 ? 0.184 -32.198 1.133 1.00 47.28 154 GLU A N 1
ATOM 1147 C CA . GLU A 1 154 ? 1.291 -32.923 1.785 1.00 47.28 154 GLU A CA 1
ATOM 1148 C C . GLU A 1 154 ? 2.369 -32.013 2.416 1.00 47.28 154 GLU A C 1
ATOM 1150 O O . GLU A 1 154 ? 3.467 -32.460 2.729 1.00 47.28 154 GLU A O 1
ATOM 1155 N N . ASN A 1 155 ? 1.999 -30.767 2.731 1.00 40.03 155 ASN A N 1
ATOM 1156 C CA . ASN A 1 155 ? 2.830 -29.617 3.113 1.00 40.03 155 ASN A CA 1
ATOM 1157 C C . ASN A 1 155 ? 3.460 -28.889 1.921 1.00 40.03 155 ASN A C 1
ATOM 1159 O O . ASN A 1 155 ? 4.186 -29.469 1.124 1.00 40.03 155 ASN A O 1
ATOM 1163 N N . SER A 1 156 ? 3.256 -27.569 1.918 1.00 45.72 156 SER A N 1
ATOM 1164 C CA . SER A 1 156 ? 3.677 -26.552 0.943 1.00 45.72 156 SER A CA 1
ATOM 1165 C C . SER A 1 156 ? 2.828 -26.447 -0.332 1.00 45.72 156 SER A C 1
ATOM 1167 O O . SER A 1 156 ? 2.518 -27.422 -1.006 1.00 45.72 156 SER A O 1
ATOM 1169 N N . ALA A 1 157 ? 2.410 -25.211 -0.634 1.00 45.69 157 ALA A N 1
ATOM 1170 C CA . ALA A 1 157 ? 1.834 -24.866 -1.925 1.00 45.69 157 ALA A CA 1
ATOM 1171 C C . ALA A 1 157 ? 2.893 -25.132 -3.002 1.00 45.69 157 ALA A C 1
ATOM 1173 O O . ALA A 1 157 ? 3.995 -24.585 -2.929 1.00 45.69 157 ALA A O 1
ATOM 1174 N N . GLU A 1 158 ? 2.571 -25.972 -3.981 1.00 45.81 158 GLU A N 1
ATOM 1175 C CA . GLU A 1 158 ? 3.473 -26.263 -5.087 1.00 45.81 158 GLU A CA 1
ATOM 1176 C C . GLU A 1 158 ? 3.267 -25.216 -6.182 1.00 45.81 158 GLU A C 1
ATOM 1178 O O . GLU A 1 158 ? 2.163 -24.973 -6.681 1.00 45.81 158 GLU A O 1
ATOM 1183 N N . LEU A 1 159 ? 4.362 -24.557 -6.540 1.00 42.41 159 LEU A N 1
ATOM 1184 C CA . LEU A 1 159 ? 4.403 -23.579 -7.613 1.00 42.41 159 LEU A CA 1
ATOM 1185 C C . LEU A 1 159 ? 4.668 -24.283 -8.938 1.00 42.41 159 LEU A C 1
ATOM 1187 O O . LEU A 1 159 ? 5.597 -25.079 -9.066 1.00 42.41 159 LEU A O 1
ATOM 1191 N N . SER A 1 160 ? 3.871 -23.946 -9.947 1.00 46.41 160 SER A N 1
ATOM 1192 C CA . SER A 1 160 ? 4.191 -24.278 -11.329 1.00 46.41 160 SER A CA 1
ATOM 1193 C C . SER A 1 160 ? 4.196 -22.999 -12.148 1.00 46.41 160 SER A C 1
ATOM 1195 O O . SER A 1 160 ? 3.148 -22.431 -12.447 1.00 46.41 160 SER A O 1
ATOM 1197 N N . ALA A 1 161 ? 5.387 -22.542 -12.528 1.00 40.88 161 ALA A N 1
ATOM 1198 C CA . ALA A 1 161 ? 5.537 -21.444 -13.470 1.00 40.88 161 ALA A CA 1
ATOM 1199 C C . ALA A 1 161 ? 4.968 -21.845 -14.844 1.00 40.88 161 ALA A C 1
ATOM 1201 O O . ALA A 1 161 ? 5.477 -22.772 -15.480 1.00 40.88 161 ALA A O 1
ATOM 1202 N N . ILE A 1 162 ? 3.965 -21.117 -15.347 1.00 45.16 162 ILE A N 1
ATOM 1203 C CA . ILE A 1 162 ? 3.561 -21.210 -16.756 1.00 45.16 162 ILE A CA 1
ATOM 1204 C C . ILE A 1 162 ? 4.645 -20.497 -17.572 1.00 45.16 162 ILE A C 1
ATOM 1206 O O . ILE A 1 162 ? 4.601 -19.287 -17.790 1.00 45.16 162 ILE A O 1
ATOM 1210 N N . ARG A 1 163 ? 5.681 -21.245 -17.965 1.00 38.12 163 ARG A N 1
ATOM 1211 C CA . ARG A 1 163 ? 6.711 -20.768 -18.892 1.00 38.12 163 ARG A CA 1
ATOM 1212 C C . ARG A 1 163 ? 6.124 -20.764 -20.301 1.00 38.12 163 ARG A C 1
ATOM 1214 O O . ARG A 1 163 ? 5.641 -21.799 -20.756 1.00 38.12 163 ARG A O 1
ATOM 1221 N N . SER A 1 164 ? 6.250 -19.652 -21.023 1.00 32.25 164 SER A N 1
ATOM 1222 C CA . SER A 1 164 ? 6.281 -19.708 -22.487 1.00 32.25 164 SER A CA 1
ATOM 1223 C C . SER A 1 164 ? 7.311 -20.780 -22.879 1.00 32.25 164 SER A C 1
ATOM 1225 O O . SER A 1 164 ? 8.407 -20.775 -22.301 1.00 32.25 164 SER A O 1
ATOM 1227 N N . PRO A 1 165 ? 6.988 -21.740 -23.766 1.00 26.28 165 PRO A N 1
ATOM 1228 C CA . PRO A 1 165 ? 7.928 -22.779 -24.158 1.00 26.28 165 PRO A CA 1
ATOM 1229 C C . PRO A 1 165 ? 9.148 -22.102 -24.779 1.00 26.28 165 PRO A C 1
ATOM 1231 O O . PRO A 1 165 ? 9.111 -21.566 -25.883 1.00 26.28 165 PRO A O 1
ATOM 1234 N N . LEU A 1 166 ? 10.233 -22.066 -24.012 1.00 31.44 166 LEU A N 1
ATOM 1235 C CA . LEU A 1 166 ? 11.495 -21.534 -24.474 1.00 31.44 166 LEU A CA 1
ATOM 1236 C C . LEU A 1 166 ? 11.985 -22.428 -25.613 1.00 31.44 166 LEU A C 1
ATOM 1238 O O . LEU A 1 166 ? 12.098 -23.646 -25.463 1.00 31.44 166 LEU A O 1
ATOM 1242 N N . SER A 1 167 ? 12.433 -21.790 -26.689 1.00 26.78 167 SER A N 1
ATOM 1243 C CA . SER A 1 167 ? 13.676 -22.237 -27.310 1.00 26.78 167 SER A CA 1
ATOM 1244 C C . SER A 1 167 ? 14.681 -22.505 -26.183 1.00 26.78 167 SER A C 1
ATOM 1246 O O . SER A 1 167 ? 15.012 -21.604 -25.415 1.00 26.78 167 SER A O 1
ATOM 1248 N N . ALA A 1 168 ? 15.038 -23.775 -26.026 1.00 28.16 168 ALA A N 1
ATOM 1249 C CA . ALA A 1 168 ? 15.720 -24.359 -24.880 1.00 28.16 168 ALA A CA 1
ATOM 1250 C C . ALA A 1 168 ? 17.084 -23.687 -24.555 1.00 28.16 168 ALA A C 1
ATOM 1252 O O . ALA A 1 168 ? 17.607 -22.871 -25.316 1.00 28.16 168 ALA A O 1
ATOM 1253 N N . PRO A 1 169 ? 17.661 -24.001 -23.385 1.00 34.28 169 PRO A N 1
ATOM 1254 C CA . PRO A 1 169 ? 18.427 -23.095 -22.549 1.00 34.28 169 PRO A CA 1
ATOM 1255 C C . PRO A 1 169 ? 19.817 -22.815 -23.113 1.00 34.28 169 PRO A C 1
ATOM 1257 O O . PRO A 1 169 ? 20.561 -23.727 -23.470 1.00 34.28 169 PRO A O 1
ATOM 1260 N N . ARG A 1 170 ? 20.255 -21.559 -23.029 1.00 29.83 170 ARG A N 1
ATOM 1261 C CA . ARG A 1 170 ? 21.661 -21.325 -22.706 1.00 29.83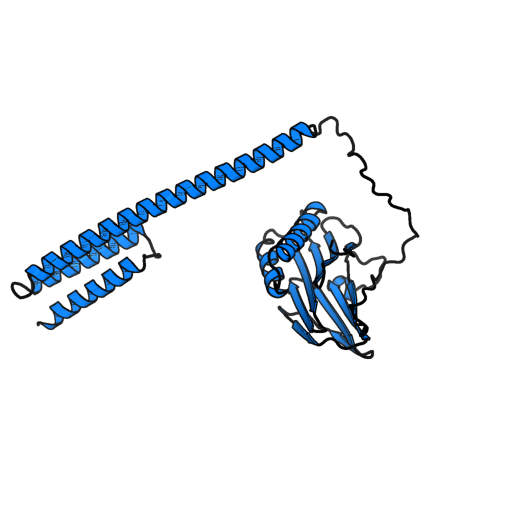 170 ARG A CA 1
ATOM 1262 C C . ARG A 1 170 ? 21.735 -21.124 -21.210 1.00 29.83 170 ARG A C 1
ATOM 1264 O O . ARG A 1 170 ? 21.140 -20.196 -20.674 1.00 29.83 170 ARG A O 1
ATOM 1271 N N . HIS A 1 171 ? 22.451 -22.037 -20.565 1.00 29.91 171 HIS A N 1
ATOM 1272 C CA . HIS A 1 171 ? 23.105 -21.821 -19.287 1.00 29.91 171 HIS A CA 1
ATOM 1273 C C . HIS A 1 171 ? 23.534 -20.349 -19.235 1.00 29.91 171 HIS A C 1
ATOM 1275 O O . HIS A 1 171 ? 24.390 -19.935 -20.016 1.00 29.91 171 HIS A O 1
ATOM 1281 N N . VAL A 1 172 ? 22.898 -19.540 -18.393 1.00 33.47 172 VAL A N 1
ATOM 1282 C CA . VAL A 1 172 ? 23.477 -18.258 -18.013 1.00 33.47 172 VAL A CA 1
ATOM 1283 C C . VAL A 1 172 ? 24.298 -18.618 -16.784 1.00 33.47 172 VAL A C 1
ATOM 1285 O O . VAL A 1 172 ? 23.735 -18.714 -15.693 1.00 33.47 172 VAL A O 1
ATOM 1288 N N . PRO A 1 173 ? 25.596 -18.961 -16.918 1.00 29.53 173 PRO A N 1
ATOM 1289 C CA . PRO A 1 173 ? 26.460 -18.899 -15.754 1.00 29.53 173 PRO A CA 1
ATOM 1290 C C . PRO A 1 173 ? 26.312 -17.490 -15.184 1.00 29.53 173 PRO A C 1
ATOM 1292 O O . PRO A 1 173 ? 26.085 -16.545 -15.938 1.00 29.53 173 PRO A O 1
ATOM 1295 N N . SER A 1 174 ? 26.399 -17.354 -13.867 1.00 41.00 174 SER A N 1
ATOM 1296 C CA . SER A 1 174 ? 26.475 -16.071 -13.172 1.00 41.00 174 SER A CA 1
ATOM 1297 C C . SER A 1 174 ? 27.429 -15.115 -13.902 1.00 41.00 174 SER A C 1
ATOM 1299 O O . SER A 1 174 ? 28.643 -15.153 -13.707 1.00 41.00 174 SER A O 1
ATOM 1301 N N . LEU A 1 175 ? 26.889 -14.272 -14.779 1.00 37.66 175 LEU A N 1
ATOM 1302 C CA . LEU A 1 175 ? 27.647 -13.318 -15.568 1.00 37.66 175 LEU A CA 1
ATOM 1303 C C . LEU A 1 175 ? 27.531 -11.984 -14.851 1.00 37.66 175 LEU A C 1
ATOM 1305 O O . LEU A 1 175 ? 26.755 -11.100 -15.206 1.00 37.66 175 LEU A O 1
ATOM 1309 N N . PHE A 1 176 ? 28.400 -11.838 -13.854 1.00 41.25 176 PHE A N 1
ATOM 1310 C CA . PHE A 1 176 ? 29.162 -10.608 -13.700 1.00 41.25 176 PHE A CA 1
ATOM 1311 C C . PHE A 1 176 ? 29.830 -10.270 -15.052 1.00 41.25 176 PHE A C 1
ATOM 1313 O O . PHE A 1 176 ? 31.026 -10.473 -15.241 1.00 41.25 176 PHE A O 1
ATOM 1320 N N . LEU A 1 177 ? 29.065 -9.774 -16.028 1.00 37.66 177 LEU A N 1
ATOM 1321 C CA . LEU A 1 177 ? 29.599 -9.148 -17.231 1.00 37.66 177 LEU A CA 1
ATOM 1322 C C . LEU A 1 177 ? 29.648 -7.647 -16.996 1.00 37.66 177 LEU A C 1
ATOM 1324 O O . LEU A 1 177 ? 28.668 -6.916 -17.108 1.00 37.66 177 LEU A O 1
ATOM 1328 N N . ARG A 1 178 ? 30.848 -7.241 -16.585 1.00 41.47 178 ARG A N 1
ATOM 1329 C CA . ARG A 1 178 ? 31.569 -6.040 -17.009 1.00 41.47 178 ARG A CA 1
ATOM 1330 C C . ARG A 1 178 ? 30.736 -5.119 -17.917 1.00 41.47 178 ARG A C 1
ATOM 1332 O O . ARG A 1 178 ? 30.469 -5.447 -19.069 1.00 41.47 178 ARG A O 1
ATOM 1339 N N . ARG A 1 179 ? 30.374 -3.949 -17.373 1.00 40.78 179 ARG A N 1
ATOM 1340 C CA . ARG A 1 179 ? 29.803 -2.816 -18.119 1.00 40.78 179 ARG A CA 1
ATOM 1341 C C . ARG A 1 179 ? 30.569 -2.605 -19.434 1.00 40.78 179 ARG A C 1
ATOM 1343 O O . ARG A 1 179 ? 31.799 -2.716 -19.400 1.00 40.78 179 ARG A O 1
ATOM 1350 N N . PRO A 1 180 ? 29.911 -2.189 -20.531 1.00 37.50 180 PRO A N 1
ATOM 1351 C CA . PRO A 1 180 ? 30.629 -1.485 -21.583 1.00 37.50 180 PRO A CA 1
ATOM 1352 C C . PRO A 1 180 ? 31.383 -0.323 -20.924 1.00 37.50 180 PRO A C 1
ATOM 1354 O O . PRO A 1 180 ? 30.808 0.461 -20.161 1.00 37.50 180 PRO A O 1
ATOM 1357 N N . HIS A 1 181 ? 32.700 -0.294 -21.118 1.00 40.41 181 HIS A N 1
ATOM 1358 C CA . HIS A 1 181 ? 33.540 0.804 -20.670 1.00 40.41 181 HIS A CA 1
ATOM 1359 C C . HIS A 1 181 ? 33.200 2.001 -21.550 1.00 40.41 181 HIS A C 1
ATOM 1361 O O . HIS A 1 181 ? 33.771 2.185 -22.616 1.00 40.41 181 HIS A O 1
ATOM 1367 N N . ASP A 1 182 ? 32.193 2.757 -21.129 1.00 45.06 182 ASP A N 1
ATOM 1368 C CA . ASP A 1 182 ? 31.985 4.112 -21.605 1.00 45.06 182 ASP A CA 1
ATOM 1369 C C . ASP A 1 182 ? 33.224 4.921 -21.168 1.00 45.06 182 ASP A C 1
ATOM 1371 O O . ASP A 1 182 ? 33.479 5.024 -19.963 1.00 45.06 182 ASP A O 1
ATOM 1375 N N . PRO A 1 183 ? 34.050 5.425 -22.102 1.00 53.22 183 PRO A N 1
ATOM 1376 C CA . PRO A 1 183 ? 35.265 6.167 -21.768 1.00 53.22 183 PRO A CA 1
ATOM 1377 C C . PRO A 1 183 ? 34.958 7.493 -21.054 1.00 53.22 183 PRO A C 1
ATOM 1379 O O . PRO A 1 183 ? 35.851 8.063 -20.431 1.00 53.22 183 PRO A O 1
ATOM 1382 N N . ASN A 1 184 ? 33.696 7.941 -21.081 1.00 52.88 184 ASN A N 1
ATOM 1383 C CA . ASN A 1 184 ? 33.203 9.105 -20.349 1.00 52.88 184 ASN A CA 1
ATOM 1384 C C . ASN A 1 184 ? 32.431 8.728 -19.076 1.00 52.88 184 ASN A C 1
ATOM 1386 O O . ASN A 1 184 ? 32.010 9.612 -18.325 1.00 52.88 184 ASN A O 1
ATOM 1390 N N . ALA A 1 185 ? 32.242 7.434 -18.790 1.00 49.84 185 ALA A N 1
ATOM 1391 C CA . ALA A 1 185 ? 31.592 7.028 -17.557 1.00 49.84 185 ALA A CA 1
ATOM 1392 C C . ALA A 1 185 ? 32.468 7.424 -16.363 1.00 49.84 185 ALA A C 1
ATOM 1394 O O . ALA A 1 185 ? 33.626 6.996 -16.292 1.00 49.84 185 ALA A O 1
ATOM 1395 N N . PRO A 1 186 ? 31.912 8.135 -15.361 1.00 55.84 186 PRO A N 1
ATOM 1396 C CA . PRO A 1 186 ? 32.633 8.398 -14.129 1.00 55.84 186 PRO A CA 1
ATOM 1397 C C . PRO A 1 186 ? 33.119 7.062 -13.571 1.00 55.84 186 PRO A C 1
ATOM 1399 O O . PRO A 1 186 ? 32.351 6.089 -13.491 1.00 55.84 186 PRO A O 1
ATOM 1402 N N . THR A 1 187 ? 34.415 7.009 -13.256 1.00 62.31 187 THR A N 1
ATOM 1403 C CA . THR A 1 187 ? 35.089 5.812 -12.748 1.00 62.31 187 THR A CA 1
ATOM 1404 C C . THR A 1 187 ? 34.298 5.220 -11.576 1.00 62.31 187 THR A C 1
ATOM 1406 O O . THR A 1 187 ? 33.565 5.933 -10.887 1.00 62.31 187 THR A O 1
ATOM 1409 N N . PRO A 1 188 ? 34.402 3.911 -11.293 1.00 59.25 188 PRO A N 1
ATOM 1410 C CA . PRO A 1 188 ? 33.703 3.306 -10.156 1.00 59.25 188 PRO A CA 1
ATOM 1411 C C . PRO A 1 188 ? 33.989 4.019 -8.822 1.00 59.25 188 PRO A C 1
ATOM 1413 O O . PRO A 1 188 ? 33.132 4.018 -7.942 1.00 59.25 188 PRO A O 1
ATOM 1416 N N . VAL A 1 189 ? 35.143 4.681 -8.699 1.00 64.06 189 VAL A N 1
ATOM 1417 C CA . VAL A 1 189 ? 35.481 5.569 -7.578 1.00 64.06 189 VAL A CA 1
ATOM 1418 C C . VAL A 1 189 ? 34.659 6.864 -7.622 1.00 64.06 189 VAL A C 1
ATOM 1420 O O . VAL A 1 189 ? 34.035 7.208 -6.623 1.00 64.06 189 VAL A O 1
ATOM 1423 N N . ALA A 1 190 ? 34.564 7.532 -8.775 1.00 59.59 190 ALA A N 1
ATOM 1424 C CA . ALA A 1 190 ? 33.749 8.737 -8.950 1.00 59.59 190 ALA A CA 1
ATOM 1425 C C . ALA A 1 190 ? 32.243 8.481 -8.752 1.00 59.59 190 ALA A C 1
ATOM 1427 O O . ALA A 1 190 ? 31.555 9.301 -8.154 1.00 59.59 190 ALA A O 1
ATOM 1428 N N . ARG A 1 191 ? 31.723 7.317 -9.169 1.00 60.38 191 ARG A N 1
ATOM 1429 C CA . ARG A 1 191 ? 30.323 6.933 -8.901 1.00 60.38 191 ARG A CA 1
ATOM 1430 C C . ARG A 1 191 ? 30.069 6.698 -7.415 1.00 60.38 191 ARG A C 1
ATOM 1432 O O . ARG A 1 191 ? 29.062 7.161 -6.897 1.00 60.38 191 ARG A O 1
ATOM 1439 N N . LYS A 1 192 ? 30.979 6.011 -6.715 1.00 69.19 192 LYS A N 1
ATOM 1440 C CA . LYS A 1 192 ? 30.880 5.828 -5.257 1.00 69.19 192 LYS A CA 1
ATOM 1441 C C . LYS A 1 192 ? 30.969 7.163 -4.516 1.00 69.19 192 LYS A C 1
ATOM 1443 O O . LYS A 1 192 ? 30.195 7.376 -3.593 1.00 69.19 192 LYS A O 1
ATOM 1448 N N . ALA A 1 193 ? 31.849 8.065 -4.952 1.00 67.88 193 ALA A N 1
ATOM 1449 C CA . ALA A 1 193 ? 31.948 9.414 -4.403 1.00 67.88 193 ALA A CA 1
ATOM 1450 C C . ALA A 1 193 ? 30.668 10.231 -4.645 1.00 67.88 193 ALA A C 1
ATOM 1452 O O . ALA A 1 193 ? 30.214 10.917 -3.737 1.00 67.88 193 ALA A O 1
ATOM 1453 N N . LEU A 1 194 ? 30.043 10.103 -5.822 1.00 68.56 194 LEU A N 1
ATOM 1454 C CA . LEU A 1 194 ? 28.770 10.754 -6.137 1.00 68.56 194 LEU A CA 1
ATOM 1455 C C . LEU A 1 194 ? 27.627 10.230 -5.257 1.00 68.56 194 LEU A C 1
ATOM 1457 O O . LEU A 1 194 ? 26.890 11.025 -4.685 1.00 68.56 194 LEU A O 1
ATOM 1461 N N . TYR A 1 195 ? 27.504 8.909 -5.089 1.00 71.88 195 TYR A N 1
ATOM 1462 C CA . TYR A 1 195 ? 26.495 8.334 -4.193 1.00 71.88 195 TYR A CA 1
ATOM 1463 C C . TYR A 1 195 ? 26.727 8.733 -2.735 1.00 71.88 195 TYR A C 1
ATOM 1465 O O . TYR A 1 195 ? 25.777 9.093 -2.046 1.00 71.88 195 TYR A O 1
ATOM 1473 N N . LEU A 1 196 ? 27.982 8.738 -2.276 1.00 76.38 196 LEU A N 1
ATOM 1474 C CA . LEU A 1 196 ? 28.326 9.214 -0.938 1.00 76.38 196 LEU A CA 1
ATOM 1475 C C . LEU A 1 196 ? 27.953 10.696 -0.771 1.00 76.38 196 LEU A C 1
ATOM 1477 O O . LEU A 1 196 ? 27.370 11.065 0.242 1.00 76.38 196 LEU A O 1
ATOM 1481 N N . ALA A 1 197 ? 28.225 11.531 -1.777 1.00 71.50 197 ALA A N 1
ATOM 1482 C CA . ALA A 1 197 ? 27.864 12.945 -1.764 1.00 71.50 197 ALA A CA 1
ATOM 1483 C C . ALA A 1 197 ? 26.342 13.152 -1.716 1.00 71.50 197 ALA A C 1
ATOM 1485 O O . ALA A 1 197 ? 25.876 13.996 -0.957 1.00 71.50 197 ALA A O 1
ATOM 1486 N N . ILE A 1 198 ? 25.564 12.355 -2.458 1.00 76.31 198 ILE A N 1
ATOM 1487 C CA . ILE A 1 198 ? 24.094 12.398 -2.423 1.00 76.31 198 ILE A CA 1
ATOM 1488 C C . ILE A 1 198 ? 23.572 11.979 -1.044 1.00 76.31 198 ILE A C 1
ATOM 1490 O O . ILE A 1 198 ? 22.732 12.673 -0.479 1.00 76.31 198 ILE A O 1
ATOM 1494 N N . ILE A 1 199 ? 24.094 10.893 -0.465 1.00 77.88 199 ILE A N 1
ATOM 1495 C CA . ILE A 1 199 ? 23.694 10.432 0.874 1.00 77.88 199 ILE A CA 1
ATOM 1496 C C . ILE A 1 199 ? 24.010 11.500 1.925 1.00 77.88 199 ILE A C 1
ATOM 1498 O O . ILE A 1 199 ? 23.150 11.839 2.736 1.00 77.88 199 ILE A O 1
ATOM 1502 N N . VAL A 1 200 ? 25.214 12.079 1.885 1.00 81.88 200 VAL A N 1
ATOM 1503 C CA . VAL A 1 200 ? 25.613 13.167 2.789 1.00 81.88 200 VAL A CA 1
ATOM 1504 C C . VAL A 1 200 ? 24.716 14.391 2.597 1.00 81.88 200 VAL A C 1
ATOM 1506 O O . VAL A 1 200 ? 24.298 14.997 3.580 1.00 81.88 200 VAL A O 1
ATOM 1509 N N . PHE A 1 201 ? 24.361 14.732 1.359 1.00 82.69 201 PHE A N 1
ATOM 1510 C CA . PHE A 1 201 ? 23.478 15.857 1.061 1.00 82.69 201 PHE A CA 1
ATOM 1511 C C . PHE A 1 201 ? 22.055 15.645 1.597 1.00 82.69 201 PHE A C 1
ATOM 1513 O O . PHE A 1 201 ? 21.508 16.534 2.249 1.00 82.69 201 PHE A O 1
ATOM 1520 N N . VAL A 1 202 ? 21.474 14.459 1.397 1.00 81.75 202 VAL A N 1
ATOM 1521 C CA . VAL A 1 202 ? 20.149 14.105 1.936 1.00 81.75 202 VAL A CA 1
ATOM 1522 C C . VAL A 1 202 ? 20.172 14.085 3.464 1.00 81.75 202 VAL A C 1
ATOM 1524 O O . VAL A 1 202 ? 19.241 14.581 4.102 1.00 81.75 202 VAL A O 1
ATOM 1527 N N . PHE A 1 203 ? 21.247 13.576 4.066 1.00 83.00 203 PHE A N 1
ATOM 1528 C CA . PHE A 1 203 ? 21.410 13.575 5.516 1.00 83.00 203 PHE A CA 1
ATOM 1529 C C . PHE A 1 203 ? 21.518 15.000 6.074 1.00 83.00 203 PHE A C 1
ATOM 1531 O O . PHE A 1 203 ? 20.840 15.332 7.043 1.00 83.00 203 PHE A O 1
ATOM 1538 N N . LEU A 1 204 ? 22.297 15.874 5.428 1.00 83.69 204 LEU A N 1
ATOM 1539 C CA . LEU A 1 204 ? 22.413 17.285 5.805 1.00 83.69 204 LEU A CA 1
ATOM 1540 C C . LEU A 1 204 ? 21.082 18.027 5.662 1.00 83.69 204 LEU A C 1
ATOM 1542 O O . LEU A 1 204 ? 20.700 18.755 6.575 1.00 83.69 204 LEU A O 1
ATOM 1546 N N . LEU A 1 205 ? 20.341 17.811 4.572 1.00 82.44 205 LEU A N 1
ATOM 1547 C CA . LEU A 1 205 ? 18.998 18.372 4.401 1.00 82.44 205 LEU A CA 1
ATOM 1548 C C . LEU A 1 205 ? 18.043 17.890 5.493 1.00 82.44 205 LEU A C 1
ATOM 1550 O O . LEU A 1 205 ? 17.340 18.699 6.095 1.00 82.44 205 LEU A O 1
ATOM 1554 N N . SER A 1 206 ? 18.058 16.593 5.796 1.00 76.56 206 SER A N 1
ATOM 1555 C CA . SER A 1 206 ? 17.234 16.009 6.859 1.00 76.56 206 SER A CA 1
ATOM 1556 C C . SER A 1 206 ? 17.580 16.609 8.222 1.00 76.56 206 SER A C 1
ATOM 1558 O O . SER A 1 206 ? 16.687 16.924 9.007 1.00 76.56 206 SER A O 1
ATOM 1560 N N . LEU A 1 207 ? 18.868 16.845 8.483 1.00 83.75 207 LEU A N 1
ATOM 1561 C CA . LEU A 1 207 ? 19.354 17.452 9.718 1.00 83.75 207 LEU A CA 1
ATOM 1562 C C . LEU A 1 207 ? 18.975 18.936 9.817 1.00 83.75 207 LEU A C 1
ATOM 1564 O O . LEU A 1 207 ? 18.571 19.384 10.887 1.00 83.75 207 LEU A O 1
ATOM 1568 N N . ILE A 1 208 ? 19.019 19.685 8.711 1.00 78.88 208 ILE A N 1
ATOM 1569 C CA . ILE A 1 208 ? 18.546 21.077 8.647 1.00 78.88 208 ILE A CA 1
ATOM 1570 C C . ILE A 1 208 ? 17.034 21.142 8.886 1.00 78.88 208 ILE A C 1
ATOM 1572 O O . ILE A 1 208 ? 16.579 21.950 9.694 1.00 78.88 208 ILE A O 1
ATOM 1576 N N . VAL A 1 209 ? 16.251 20.273 8.241 1.00 78.56 209 VAL A N 1
ATOM 1577 C CA . VAL A 1 209 ? 14.795 20.192 8.447 1.00 78.56 209 VAL A CA 1
ATOM 1578 C C . VAL A 1 209 ? 14.476 19.822 9.894 1.00 78.56 209 VAL A C 1
ATOM 1580 O O . VAL A 1 209 ? 13.588 20.423 10.500 1.00 78.56 209 VAL A O 1
ATOM 1583 N N . TRP A 1 210 ? 15.216 18.878 10.474 1.00 78.06 210 TRP A N 1
ATOM 1584 C CA . TRP A 1 210 ? 15.064 18.503 11.875 1.00 78.06 210 TRP A CA 1
ATOM 1585 C C . TRP A 1 210 ? 15.415 19.658 12.821 1.00 78.06 210 TRP A C 1
ATOM 1587 O O . TRP A 1 210 ? 14.629 19.953 13.719 1.00 78.06 210 TRP A O 1
ATOM 1597 N N . GLN A 1 211 ? 16.520 20.374 12.585 1.00 74.38 211 GLN A N 1
ATOM 1598 C CA . GLN A 1 211 ? 16.896 21.553 13.376 1.00 74.38 211 GLN A CA 1
ATOM 1599 C C . GLN A 1 211 ? 15.900 22.711 13.235 1.00 74.38 211 GLN A C 1
ATOM 1601 O O . GLN A 1 211 ? 15.633 23.423 14.202 1.00 74.38 211 GLN A O 1
ATOM 1606 N N . LEU A 1 212 ? 15.328 22.915 12.048 1.00 72.94 212 LEU A N 1
ATOM 1607 C CA . LEU A 1 212 ? 14.267 23.901 11.840 1.00 72.94 212 LEU A CA 1
ATOM 1608 C C . LEU A 1 212 ? 13.010 23.503 12.616 1.00 72.94 212 LEU A C 1
ATOM 1610 O O . LEU A 1 212 ? 12.451 24.331 13.331 1.00 72.94 212 LEU A O 1
ATOM 1614 N N . ARG A 1 213 ? 12.598 22.232 12.542 1.00 69.94 213 ARG A N 1
ATOM 1615 C CA . ARG A 1 213 ? 11.444 21.722 13.297 1.00 69.94 213 ARG A CA 1
ATOM 1616 C C . ARG A 1 213 ? 11.656 21.823 14.803 1.00 69.94 213 ARG A C 1
ATOM 1618 O O . ARG A 1 213 ? 10.741 22.264 15.491 1.00 69.94 213 ARG A O 1
ATOM 1625 N N . SER A 1 214 ? 12.832 21.469 15.318 1.00 71.31 214 SER A N 1
ATOM 1626 C CA . SER A 1 214 ? 13.114 21.556 16.755 1.00 71.31 214 SER A CA 1
ATOM 1627 C C . SER A 1 214 ? 13.083 23.003 17.248 1.00 71.31 214 SER A C 1
ATOM 1629 O O . SER A 1 214 ? 12.405 23.293 18.230 1.00 71.31 214 SER A O 1
ATOM 1631 N N . ARG A 1 215 ? 13.693 23.940 16.511 1.00 73.12 215 ARG A N 1
ATOM 1632 C CA . ARG A 1 215 ? 13.635 25.375 16.840 1.00 73.12 215 ARG A CA 1
ATOM 1633 C C . ARG A 1 215 ? 12.215 25.935 16.777 1.00 73.12 215 ARG A C 1
ATOM 1635 O O . ARG A 1 215 ? 11.834 26.714 17.646 1.00 73.12 215 ARG A O 1
ATOM 1642 N N . VAL A 1 216 ? 11.420 25.529 15.786 1.00 72.94 216 VAL A N 1
ATOM 1643 C CA . VAL A 1 216 ? 10.008 25.932 15.677 1.00 72.94 216 VAL A CA 1
ATOM 1644 C C . VAL A 1 216 ? 9.190 25.375 16.843 1.00 72.94 216 VAL A C 1
ATOM 1646 O O . VAL A 1 216 ? 8.361 26.094 17.396 1.00 72.94 216 VAL A O 1
ATOM 1649 N N . LEU A 1 217 ? 9.435 24.131 17.263 1.00 74.25 217 LEU A N 1
ATOM 1650 C CA . LEU A 1 217 ? 8.777 23.537 18.429 1.00 74.25 217 LEU A CA 1
ATOM 1651 C C . LEU A 1 217 ? 9.163 24.254 19.727 1.00 74.25 217 LEU A C 1
ATOM 1653 O O . LEU A 1 217 ? 8.277 24.570 20.517 1.00 74.25 217 LEU A O 1
ATOM 1657 N N . GLU A 1 218 ? 10.440 24.585 19.924 1.00 76.56 218 GLU A N 1
ATOM 1658 C CA . GLU A 1 218 ? 10.891 25.371 21.080 1.00 76.56 218 GLU A CA 1
ATOM 1659 C C . GLU A 1 218 ? 10.262 26.769 21.108 1.00 76.56 218 GLU A C 1
ATOM 1661 O O . GLU A 1 218 ? 9.810 27.228 22.159 1.00 76.56 218 GLU A O 1
ATOM 1666 N N . GLN A 1 219 ? 10.191 27.453 19.962 1.00 76.94 219 GLN A N 1
ATOM 1667 C CA . GLN A 1 219 ? 9.525 28.756 19.860 1.00 76.94 219 GLN A CA 1
ATOM 1668 C C . GLN A 1 219 ? 8.028 28.648 20.158 1.00 76.94 219 GLN A C 1
ATOM 1670 O O . GLN A 1 219 ? 7.498 29.454 20.922 1.00 76.94 219 GLN A O 1
ATOM 1675 N N . ARG A 1 220 ? 7.358 27.621 19.625 1.00 76.12 220 ARG A N 1
ATOM 1676 C CA . ARG A 1 220 ? 5.942 27.338 19.897 1.00 76.12 220 ARG A CA 1
ATOM 1677 C C . ARG A 1 220 ? 5.690 27.014 21.370 1.00 76.12 220 ARG A C 1
ATOM 1679 O O . ARG A 1 220 ? 4.709 27.495 21.927 1.00 76.12 220 ARG A O 1
ATOM 1686 N N . GLN A 1 221 ? 6.578 26.271 22.027 1.00 79.81 221 GLN A N 1
ATOM 1687 C CA . GLN A 1 221 ? 6.477 25.994 23.464 1.00 79.81 221 GLN A CA 1
ATOM 1688 C C . GLN A 1 221 ? 6.687 27.254 24.312 1.00 79.81 221 GLN A C 1
ATOM 1690 O O . GLN A 1 221 ? 5.897 27.516 25.218 1.00 79.81 221 GLN A O 1
ATOM 1695 N N . LYS A 1 222 ? 7.694 28.079 23.995 1.00 81.00 222 LYS A N 1
ATOM 1696 C CA . LYS A 1 222 ? 7.915 29.364 24.684 1.00 81.00 222 LYS A CA 1
ATOM 1697 C C . LYS A 1 222 ? 6.732 30.318 24.497 1.00 81.00 222 LYS A C 1
ATOM 1699 O O . LYS A 1 222 ? 6.308 30.970 25.453 1.00 81.00 222 LYS A O 1
ATOM 1704 N N . ALA A 1 223 ? 6.166 30.369 23.292 1.00 75.94 223 ALA A N 1
ATOM 1705 C CA . ALA A 1 223 ? 4.973 31.159 23.013 1.00 75.94 223 ALA A CA 1
ATOM 1706 C C . ALA A 1 223 ? 3.753 30.638 23.793 1.00 75.94 223 ALA A C 1
ATOM 1708 O O . ALA A 1 223 ? 3.070 31.430 24.436 1.00 75.94 223 ALA A O 1
ATOM 1709 N N . ALA A 1 224 ? 3.530 29.318 23.840 1.00 78.56 224 ALA A N 1
ATOM 1710 C CA . ALA A 1 224 ? 2.461 28.713 24.641 1.00 78.56 224 ALA A CA 1
ATOM 1711 C C . ALA A 1 224 ? 2.600 29.023 26.142 1.00 78.56 224 ALA A C 1
ATOM 1713 O O . ALA A 1 224 ? 1.607 29.354 26.790 1.00 78.56 224 ALA A O 1
ATOM 1714 N N . ALA A 1 225 ? 3.821 28.977 26.686 1.00 80.44 225 ALA A N 1
ATOM 1715 C CA . ALA A 1 225 ? 4.086 29.334 28.079 1.00 80.44 225 ALA A CA 1
ATOM 1716 C C . ALA A 1 225 ? 3.787 30.819 28.354 1.00 80.44 225 ALA A C 1
ATOM 1718 O O . ALA A 1 225 ? 3.135 31.151 29.341 1.00 80.44 225 ALA A O 1
ATOM 1719 N N . THR A 1 226 ? 4.193 31.710 27.444 1.00 84.31 226 THR A N 1
ATOM 1720 C CA . THR A 1 226 ? 3.943 33.159 27.561 1.00 84.31 226 THR A CA 1
ATOM 1721 C C . THR A 1 226 ? 2.451 33.486 27.497 1.00 84.31 226 THR A C 1
ATOM 1723 O O . THR A 1 226 ? 1.951 34.294 28.278 1.00 84.31 226 THR A O 1
ATOM 1726 N N . ILE A 1 227 ? 1.727 32.842 26.578 1.00 79.69 227 ILE A N 1
ATOM 1727 C CA . ILE A 1 227 ? 0.277 32.997 26.433 1.00 79.69 227 ILE A CA 1
ATOM 1728 C C . ILE A 1 227 ? -0.435 32.484 27.695 1.00 79.69 227 ILE A C 1
ATOM 1730 O O . ILE A 1 227 ? -1.300 33.174 28.229 1.00 79.69 227 ILE A O 1
ATOM 1734 N N . THR A 1 228 ? -0.029 31.321 28.214 1.00 82.25 228 THR A N 1
ATOM 1735 C CA . THR A 1 228 ? -0.571 30.753 29.460 1.00 82.25 228 THR A CA 1
ATOM 1736 C C . THR A 1 228 ? -0.366 31.689 30.653 1.00 82.25 228 THR A C 1
ATOM 1738 O O . THR A 1 228 ? -1.311 31.925 31.403 1.00 82.25 228 THR A O 1
ATOM 1741 N N . ALA A 1 229 ? 0.827 32.271 30.806 1.00 83.25 229 ALA A N 1
ATOM 1742 C CA . ALA A 1 229 ? 1.114 33.207 31.893 1.00 83.25 229 ALA A CA 1
ATOM 1743 C C . ALA A 1 229 ? 0.208 34.450 31.837 1.00 83.25 229 ALA A C 1
ATOM 1745 O O . ALA A 1 229 ? -0.404 34.811 32.837 1.00 83.25 229 ALA A O 1
ATOM 1746 N N . ARG A 1 230 ? 0.025 35.045 30.648 1.00 81.69 230 ARG A N 1
ATOM 1747 C CA . ARG A 1 230 ? -0.870 36.206 30.469 1.00 81.69 230 ARG A CA 1
ATOM 1748 C C . ARG A 1 230 ? -2.327 35.896 30.812 1.00 81.69 230 ARG A C 1
ATOM 1750 O O . ARG A 1 230 ? -3.014 36.737 31.384 1.00 81.69 230 ARG A O 1
ATOM 1757 N N . VAL A 1 231 ? -2.798 34.697 30.469 1.00 82.31 231 VAL A N 1
ATOM 1758 C CA . VAL A 1 231 ? -4.149 34.240 30.827 1.00 82.31 231 VAL A CA 1
ATOM 1759 C C . VAL A 1 231 ? -4.298 34.107 32.336 1.00 82.31 231 VAL A C 1
ATOM 1761 O O . VAL A 1 231 ? -5.280 34.591 32.892 1.00 82.31 231 VAL A O 1
ATOM 1764 N N . GLN A 1 232 ? -3.318 33.495 33.002 1.00 84.25 232 GLN A N 1
ATOM 1765 C CA . GLN A 1 232 ? -3.321 33.344 34.457 1.00 84.25 232 GLN A CA 1
ATOM 1766 C C . GLN A 1 232 ? -3.290 34.701 35.168 1.00 84.25 232 GLN A C 1
ATOM 1768 O O . GLN A 1 232 ? -4.049 34.905 36.117 1.00 84.25 232 GLN A O 1
ATOM 1773 N N . ASP A 1 233 ? -2.495 35.652 34.674 1.00 84.31 233 ASP A N 1
ATOM 1774 C CA . ASP A 1 233 ? -2.460 37.018 35.197 1.00 84.31 233 ASP A CA 1
ATOM 1775 C C . ASP A 1 233 ? -3.831 37.698 35.063 1.00 84.31 233 ASP A C 1
ATOM 1777 O O . ASP A 1 233 ? -4.350 38.226 36.050 1.00 84.31 233 ASP A O 1
ATOM 1781 N N . GLY A 1 234 ? -4.464 37.615 33.887 1.00 77.56 234 GLY A N 1
ATOM 1782 C CA . GLY A 1 234 ? -5.801 38.167 33.641 1.00 77.56 234 GLY A CA 1
ATOM 1783 C C . GLY A 1 234 ? -6.894 37.527 34.505 1.00 77.56 234 GLY A C 1
ATOM 1784 O O . GLY A 1 234 ? -7.720 38.237 35.085 1.00 77.56 234 GLY A O 1
ATOM 1785 N N . MET A 1 235 ? -6.862 36.201 34.675 1.00 80.12 235 MET A N 1
ATOM 1786 C CA . MET A 1 235 ? -7.773 35.475 35.572 1.00 80.12 235 MET A CA 1
ATOM 1787 C C . MET A 1 235 ? -7.561 35.879 37.036 1.00 80.12 235 MET A C 1
ATOM 1789 O O . MET A 1 235 ? -8.529 36.128 37.754 1.00 80.12 235 MET A O 1
ATOM 1793 N N . SER A 1 236 ? -6.309 36.017 37.482 1.00 85.19 236 SER A N 1
ATOM 1794 C CA . SER A 1 236 ? -5.996 36.446 38.851 1.00 85.19 236 SER A CA 1
ATOM 1795 C C . SER A 1 236 ? -6.433 37.892 39.124 1.00 85.19 236 SER A C 1
ATOM 1797 O O . SER A 1 236 ? -6.938 38.197 40.208 1.00 85.19 236 SER A O 1
ATOM 1799 N N . ALA A 1 237 ? -6.288 38.783 38.138 1.00 80.12 237 ALA A N 1
ATOM 1800 C CA . ALA A 1 237 ? -6.733 40.169 38.223 1.00 80.12 237 ALA A CA 1
ATOM 1801 C C . ALA A 1 237 ? -8.263 40.257 38.308 1.00 80.12 237 ALA A C 1
ATOM 1803 O O . ALA A 1 237 ? -8.790 40.986 39.148 1.00 80.12 237 ALA A O 1
ATOM 1804 N N . ALA A 1 238 ? -8.975 39.464 37.504 1.00 77.12 238 ALA A N 1
ATOM 1805 C CA . ALA A 1 238 ? -10.427 39.367 37.579 1.00 77.12 238 ALA A CA 1
ATOM 1806 C C . ALA A 1 238 ? -10.901 38.781 38.917 1.00 77.12 238 ALA A C 1
ATOM 1808 O O . ALA A 1 238 ? -11.839 39.305 39.517 1.00 77.12 238 ALA A O 1
ATOM 1809 N N . GLN A 1 239 ? -10.220 37.756 39.435 1.00 81.75 239 GLN A N 1
ATOM 1810 C CA . GLN A 1 239 ? -10.558 37.141 40.720 1.00 81.75 239 GLN A CA 1
ATOM 1811 C C . GLN A 1 239 ? -10.424 38.126 41.889 1.00 81.75 239 GLN A C 1
ATOM 1813 O O . GLN A 1 239 ? -11.281 38.146 42.767 1.00 81.75 239 GLN A O 1
ATOM 1818 N N . LYS A 1 240 ? -9.404 38.996 41.878 1.00 83.62 240 LYS A N 1
ATOM 1819 C CA . LYS A 1 240 ? -9.241 40.067 42.882 1.00 83.62 240 LYS A CA 1
ATOM 1820 C C . LYS A 1 240 ? -10.369 41.103 42.859 1.00 83.62 240 LYS A C 1
ATOM 1822 O O . LYS A 1 240 ? -10.577 41.786 43.856 1.00 83.62 240 LYS A O 1
ATOM 1827 N N . LEU A 1 241 ? -11.061 41.240 41.730 1.00 75.12 241 LEU A N 1
ATOM 1828 C CA . LEU A 1 241 ? -12.164 42.184 41.544 1.00 75.12 241 LEU A CA 1
ATOM 1829 C C . LEU A 1 241 ? -13.541 41.532 41.691 1.00 75.12 241 LEU A C 1
ATOM 1831 O O . LEU A 1 241 ? -14.538 42.246 41.790 1.00 75.12 241 LEU A O 1
ATOM 1835 N N . THR A 1 242 ? -13.605 40.202 41.724 1.00 73.81 242 THR A N 1
ATOM 1836 C CA . THR A 1 242 ? -14.856 39.461 41.907 1.00 73.81 242 THR A CA 1
ATOM 1837 C C . THR A 1 242 ? -15.379 39.713 43.325 1.00 73.81 242 THR A C 1
ATOM 1839 O O . THR A 1 242 ? -14.633 39.581 44.294 1.00 73.81 242 THR A O 1
ATOM 1842 N N . GLY A 1 243 ? -16.637 40.134 43.455 1.00 67.69 243 GLY A N 1
ATOM 1843 C CA . GLY A 1 243 ? -17.253 40.568 44.715 1.00 67.69 243 GLY A CA 1
ATOM 1844 C C . GLY A 1 243 ? -16.989 42.031 45.107 1.00 67.69 243 GLY A C 1
ATOM 1845 O O . GLY A 1 243 ? -17.603 42.518 46.053 1.00 67.69 243 GLY A O 1
ATOM 1846 N N . VAL A 1 244 ? -16.115 42.749 44.387 1.00 75.88 244 VAL A N 1
ATOM 1847 C CA . VAL A 1 244 ? -15.889 44.203 44.555 1.00 75.88 244 VAL A CA 1
ATOM 1848 C C . VAL A 1 244 ? -16.481 44.981 43.378 1.00 75.88 244 VAL A C 1
ATOM 1850 O O . VAL A 1 244 ? -17.150 45.994 43.568 1.00 75.88 244 VAL A O 1
ATOM 1853 N N . SER A 1 245 ? -16.241 44.513 42.152 1.00 80.50 245 SER A N 1
ATOM 1854 C CA . SER A 1 245 ? -16.802 45.064 40.918 1.00 80.50 245 SER A CA 1
ATOM 1855 C C . SER A 1 245 ? -16.879 43.971 39.852 1.00 80.50 245 SER A C 1
ATOM 1857 O O . SER A 1 245 ? -15.987 43.817 39.013 1.00 80.50 245 SER A O 1
ATOM 1859 N N . ASP A 1 246 ? -17.973 43.211 39.875 1.00 76.94 246 ASP A N 1
ATOM 1860 C CA . ASP A 1 246 ? -18.179 42.064 38.981 1.00 76.94 246 ASP A CA 1
ATOM 1861 C C . ASP A 1 246 ? -18.253 42.476 37.505 1.00 76.94 246 ASP A C 1
ATOM 1863 O O . ASP A 1 246 ? -17.767 41.765 36.624 1.00 76.94 246 ASP A O 1
ATOM 1867 N N . ALA A 1 247 ? -18.761 43.680 37.221 1.00 78.94 247 ALA A N 1
ATOM 1868 C CA . ALA A 1 247 ? -18.741 44.257 35.879 1.00 78.94 247 ALA A CA 1
ATOM 1869 C C . ALA A 1 247 ? -17.306 44.497 35.366 1.00 78.94 247 ALA A C 1
ATOM 1871 O O . ALA A 1 247 ? -17.005 44.223 34.202 1.00 78.94 247 ALA A O 1
ATOM 1872 N N . MET A 1 248 ? -16.399 44.971 36.230 1.00 77.81 248 MET A N 1
ATOM 1873 C CA . MET A 1 248 ? -14.996 45.190 35.868 1.00 77.81 248 MET A CA 1
ATOM 1874 C C . MET A 1 248 ? -14.234 43.863 35.760 1.00 77.81 248 MET A C 1
ATOM 1876 O O . MET A 1 248 ? -13.487 43.678 34.799 1.00 77.81 248 MET A O 1
ATOM 1880 N N . ALA A 1 249 ? -14.480 42.915 36.671 1.00 76.56 249 ALA A N 1
ATOM 1881 C CA . ALA A 1 249 ? -13.934 41.559 36.592 1.00 76.56 249 ALA A CA 1
ATOM 1882 C C . ALA A 1 249 ? -14.326 40.872 35.271 1.00 76.56 249 ALA A C 1
ATOM 1884 O O . ALA A 1 249 ? -13.472 40.320 34.574 1.00 76.56 249 ALA A O 1
ATOM 1885 N N . ARG A 1 250 ? -15.596 40.989 34.863 1.00 81.19 250 ARG A N 1
ATOM 1886 C CA . ARG A 1 250 ? -16.093 40.455 33.589 1.00 81.19 250 ARG A CA 1
ATOM 1887 C C . ARG A 1 250 ? -15.426 41.101 32.377 1.00 81.19 250 ARG A C 1
ATOM 1889 O O . ARG A 1 250 ? -15.046 40.383 31.454 1.00 81.19 250 ARG A O 1
ATOM 1896 N N . ASN A 1 251 ? -15.272 42.424 32.363 1.00 83.69 251 ASN A N 1
ATOM 1897 C CA . ASN A 1 251 ? -14.612 43.116 31.251 1.00 83.69 251 ASN A CA 1
ATOM 1898 C C . ASN A 1 251 ? -13.147 42.688 31.106 1.00 83.69 251 ASN A C 1
ATOM 1900 O O . ASN A 1 251 ? -12.690 42.462 29.987 1.00 83.69 251 ASN A O 1
ATOM 1904 N N . ILE A 1 252 ? -12.434 42.494 32.221 1.00 82.50 252 ILE A N 1
ATOM 1905 C CA . ILE A 1 252 ? -11.059 41.978 32.201 1.00 82.50 252 ILE A CA 1
ATOM 1906 C C . ILE A 1 252 ? -11.019 40.547 31.659 1.00 82.50 252 ILE A C 1
ATOM 1908 O O . ILE A 1 252 ? -10.171 40.252 30.819 1.00 82.50 252 ILE A O 1
ATOM 1912 N N . LEU A 1 253 ? -11.942 39.668 32.063 1.00 84.25 253 LEU A N 1
ATOM 1913 C CA . LEU A 1 253 ? -12.003 38.303 31.528 1.00 84.25 253 LEU A CA 1
ATOM 1914 C C . LEU A 1 253 ? -12.327 38.282 30.028 1.00 84.25 253 LEU A C 1
ATOM 1916 O O . LEU A 1 253 ? -11.678 37.555 29.279 1.00 84.25 253 LEU A O 1
ATOM 1920 N N . LEU A 1 254 ? -13.280 39.096 29.562 1.00 86.06 254 LEU A N 1
ATOM 1921 C CA . LEU A 1 254 ? -13.626 39.192 28.138 1.00 86.06 254 LEU A CA 1
ATOM 1922 C C . LEU A 1 254 ? -12.460 39.721 27.296 1.00 86.06 254 LEU A C 1
ATOM 1924 O O . LEU A 1 254 ? -12.185 39.176 26.225 1.00 86.06 254 LEU A O 1
ATOM 1928 N N . GLN A 1 255 ? -11.750 40.734 27.796 1.00 86.12 255 GLN A N 1
ATOM 1929 C CA . GLN A 1 255 ? -10.555 41.259 27.142 1.00 86.12 255 GLN A CA 1
ATOM 1930 C C . GLN A 1 255 ? -9.446 40.199 27.098 1.00 86.12 255 GLN A C 1
ATOM 1932 O O . GLN A 1 255 ? -8.920 39.898 26.029 1.00 86.12 255 GLN A O 1
ATOM 1937 N N . THR A 1 256 ? -9.176 39.544 28.232 1.00 83.25 256 THR A N 1
ATOM 1938 C CA . THR A 1 256 ? -8.182 38.462 28.341 1.00 83.25 256 THR A CA 1
ATOM 1939 C C . THR A 1 256 ? -8.502 37.316 27.381 1.00 83.25 256 THR A C 1
ATOM 1941 O O . THR A 1 256 ? -7.603 36.803 26.720 1.00 83.25 256 THR A O 1
ATOM 1944 N N . ARG A 1 257 ? -9.783 36.948 27.235 1.00 87.44 257 ARG A N 1
ATOM 1945 C CA . ARG A 1 257 ? -10.247 35.944 26.266 1.00 87.44 257 ARG A CA 1
ATOM 1946 C C . ARG A 1 257 ? -9.927 36.338 24.829 1.00 87.44 257 ARG A C 1
ATOM 1948 O O . ARG A 1 257 ? -9.449 35.509 24.056 1.00 87.44 257 ARG A O 1
ATOM 1955 N N . SER A 1 258 ? -10.248 37.578 24.466 1.00 87.38 258 SER A N 1
ATOM 1956 C CA . SER A 1 258 ? -10.045 38.098 23.114 1.00 87.38 258 SER A CA 1
ATOM 1957 C C . SER A 1 258 ? -8.559 38.118 22.762 1.00 87.38 258 SER A C 1
ATOM 1959 O O . SER A 1 258 ? -8.157 37.585 21.725 1.00 87.38 258 SER A O 1
ATOM 1961 N N . ASP A 1 259 ? -7.736 38.644 23.668 1.00 84.62 259 ASP A N 1
ATOM 1962 C CA . ASP A 1 259 ? -6.287 38.752 23.491 1.00 84.62 259 ASP A CA 1
ATOM 1963 C C . ASP A 1 259 ? -5.622 37.371 23.448 1.00 84.62 259 ASP A C 1
ATOM 1965 O O . ASP A 1 259 ? -4.730 37.124 22.630 1.00 84.62 259 ASP A O 1
ATOM 1969 N N . PHE A 1 260 ? -6.104 36.439 24.273 1.00 86.19 260 PHE A N 1
ATOM 1970 C CA . PHE A 1 260 ? -5.689 35.043 24.256 1.00 86.19 260 PHE A CA 1
ATOM 1971 C C . PHE A 1 260 ? -6.010 34.363 22.926 1.00 86.19 260 PHE A C 1
ATOM 1973 O O . PHE A 1 260 ? -5.113 33.791 22.307 1.00 86.19 260 PHE A O 1
ATOM 1980 N N . LYS A 1 261 ? -7.263 34.455 22.460 1.00 85.69 261 LYS A N 1
ATOM 1981 C CA . LYS A 1 261 ? -7.699 33.835 21.204 1.00 85.69 261 LYS A CA 1
ATOM 1982 C C . LYS A 1 261 ? -6.926 34.398 20.014 1.00 85.69 261 LYS A C 1
ATOM 1984 O O . LYS A 1 261 ? -6.383 33.626 19.232 1.00 85.69 261 LYS A O 1
ATOM 1989 N N . SER A 1 262 ? -6.790 35.723 19.931 1.00 86.62 262 SER A N 1
ATOM 1990 C CA . SER A 1 262 ? -6.009 36.375 18.874 1.00 86.62 262 SER A CA 1
ATOM 1991 C C . SER A 1 262 ? -4.542 35.931 18.890 1.00 86.62 262 SER A C 1
ATOM 1993 O O . SER A 1 262 ? -3.973 35.646 17.838 1.00 86.62 262 SER A O 1
ATOM 1995 N N . SER A 1 263 ? -3.920 35.842 20.070 1.00 82.56 263 SER A N 1
ATOM 1996 C CA . SER A 1 263 ? -2.517 35.418 20.198 1.00 82.56 263 SER A CA 1
ATOM 1997 C C . SER A 1 263 ? -2.323 33.940 19.844 1.00 82.56 263 SER A C 1
ATOM 1999 O O . SER A 1 263 ? -1.329 33.574 19.209 1.00 82.56 263 SER A O 1
ATOM 2001 N N . ALA A 1 264 ? -3.270 33.084 20.236 1.00 82.19 264 ALA A N 1
ATOM 2002 C CA . ALA A 1 264 ? -3.250 31.661 19.928 1.00 82.19 264 ALA A CA 1
ATOM 2003 C C . ALA A 1 264 ? -3.460 31.407 18.426 1.00 82.19 264 ALA A C 1
ATOM 2005 O O . ALA A 1 264 ? -2.674 30.671 17.831 1.00 82.19 264 ALA A O 1
ATOM 2006 N N . ASP A 1 265 ? -4.424 32.083 17.794 1.00 85.12 265 ASP A N 1
ATOM 2007 C CA . ASP A 1 265 ? -4.684 31.975 16.352 1.00 85.12 265 ASP A CA 1
ATOM 2008 C C . ASP A 1 265 ? -3.488 32.463 15.517 1.00 85.12 265 ASP A C 1
ATOM 2010 O O . ASP A 1 265 ? -3.097 31.803 14.555 1.00 85.12 265 ASP A O 1
ATOM 2014 N N . GLN A 1 266 ? -2.833 33.561 15.916 1.00 84.69 266 GLN A N 1
ATOM 2015 C CA . GLN A 1 266 ? -1.626 34.056 15.236 1.00 84.69 266 GLN A CA 1
ATOM 2016 C C . GLN A 1 266 ? -0.428 33.101 15.356 1.00 84.69 266 GLN A C 1
ATOM 2018 O O . GLN A 1 266 ? 0.383 33.009 14.435 1.00 84.69 266 GLN A O 1
ATOM 2023 N N . THR A 1 267 ? -0.297 32.394 16.482 1.00 80.19 267 THR A N 1
ATOM 2024 C CA . THR A 1 267 ? 0.877 31.550 16.769 1.00 80.19 267 THR A CA 1
ATOM 2025 C C . THR A 1 267 ? 0.707 30.111 16.275 1.00 80.19 267 THR A C 1
ATOM 2027 O O . THR A 1 267 ? 1.669 29.484 15.819 1.00 80.19 267 THR A O 1
ATOM 2030 N N . PHE A 1 268 ? -0.508 29.568 16.374 1.00 80.06 268 PHE A N 1
ATOM 2031 C CA . PHE A 1 268 ? -0.799 28.150 16.145 1.00 80.06 268 PHE A CA 1
ATOM 2032 C C . PHE A 1 268 ? -1.787 27.898 15.000 1.00 80.06 268 PHE A C 1
ATOM 2034 O O . PHE A 1 268 ? -1.916 26.752 14.569 1.00 80.06 268 PHE A O 1
ATOM 2041 N N . GLY A 1 269 ? -2.459 28.927 14.472 1.00 83.06 269 GLY A N 1
ATOM 2042 C CA . GLY A 1 269 ? -3.498 28.753 13.458 1.00 83.06 269 GLY A CA 1
ATOM 2043 C C . GLY A 1 269 ? -4.639 27.880 13.985 1.00 83.06 269 GLY A C 1
ATOM 2044 O O . GLY A 1 269 ? -5.150 28.121 15.072 1.00 83.06 269 GLY A O 1
ATOM 2045 N N . ALA A 1 270 ? -5.016 26.838 13.240 1.00 76.94 270 ALA A N 1
ATOM 2046 C CA . ALA A 1 270 ? -6.059 25.889 13.649 1.00 76.94 270 ALA A CA 1
ATOM 2047 C C . ALA A 1 270 ? -5.573 24.823 14.659 1.00 76.94 270 ALA A C 1
ATOM 2049 O O . ALA A 1 270 ? -6.382 24.209 15.361 1.00 76.94 270 ALA A O 1
ATOM 2050 N N . ASP A 1 271 ? -4.257 24.621 14.779 1.00 81.19 271 ASP A N 1
ATOM 2051 C CA . ASP A 1 271 ? -3.660 23.502 15.519 1.00 81.19 271 ASP A CA 1
ATOM 2052 C C . ASP A 1 271 ? -3.300 23.891 16.953 1.00 81.19 271 ASP A C 1
ATOM 2054 O O . ASP A 1 271 ? -2.145 23.845 17.387 1.00 81.19 271 ASP A O 1
ATOM 2058 N N . TRP A 1 272 ? -4.312 24.302 17.715 1.00 81.00 272 TRP A N 1
ATOM 2059 C CA . TRP A 1 272 ? -4.106 24.708 19.100 1.00 81.00 272 TRP A CA 1
ATOM 2060 C C . TRP A 1 272 ? -3.656 23.523 19.972 1.00 81.00 272 TRP A C 1
ATOM 2062 O O . TRP A 1 272 ? -4.323 22.478 19.979 1.00 81.00 272 TRP A O 1
ATOM 2072 N N . PRO A 1 273 ? -2.599 23.693 20.787 1.00 82.12 273 PRO A N 1
ATOM 2073 C CA . PRO A 1 273 ? -2.230 22.733 21.816 1.00 82.12 273 PRO A CA 1
ATOM 2074 C C . PRO A 1 273 ? -3.404 22.438 22.767 1.00 82.12 273 PRO A C 1
ATOM 2076 O O . PRO A 1 273 ? -4.152 23.355 23.120 1.00 82.12 273 PRO A O 1
ATOM 2079 N N . PRO A 1 274 ? -3.550 21.192 23.255 1.00 83.06 274 PRO A N 1
ATOM 2080 C CA . PRO A 1 274 ? -4.657 20.807 24.136 1.00 83.06 274 PRO A CA 1
ATOM 2081 C C . PRO A 1 274 ? -4.711 21.636 25.429 1.00 83.06 274 PRO A C 1
ATOM 2083 O O . PRO A 1 274 ? -5.798 21.961 25.894 1.00 83.06 274 PRO A O 1
ATOM 2086 N N . GLN A 1 275 ? -3.556 22.056 25.953 1.00 82.81 275 GLN A N 1
ATOM 2087 C CA . GLN A 1 275 ? -3.453 22.921 27.136 1.00 82.81 275 GLN A CA 1
ATOM 2088 C C . GLN A 1 275 ? -4.052 24.322 26.909 1.00 82.81 275 GLN A C 1
ATOM 2090 O O . GLN A 1 275 ? -4.662 24.891 27.808 1.00 82.81 275 GLN A O 1
ATOM 2095 N N . LEU A 1 276 ? -3.922 24.884 25.699 1.00 84.25 276 LEU A N 1
ATOM 2096 C CA . LEU A 1 276 ? -4.531 26.179 25.370 1.00 84.25 276 LEU A CA 1
ATOM 2097 C C . LEU A 1 276 ? -6.049 26.038 25.189 1.00 84.25 276 LEU A C 1
ATOM 2099 O O . LEU A 1 276 ? -6.808 26.906 25.610 1.00 84.25 276 LEU A O 1
ATOM 2103 N N . LYS A 1 277 ? -6.510 24.915 24.624 1.00 85.38 277 LYS A N 1
ATOM 2104 C CA . LYS A 1 277 ? -7.948 24.620 24.512 1.00 85.38 277 LYS A CA 1
ATOM 2105 C C . LYS A 1 277 ? -8.611 24.484 25.886 1.00 85.38 277 LYS A C 1
ATOM 2107 O O . LY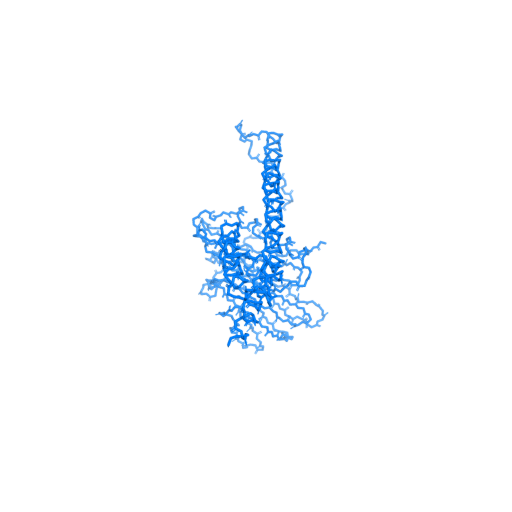S A 1 277 ? -9.697 25.025 26.078 1.00 85.38 277 LYS A O 1
ATOM 2112 N N . SER A 1 278 ? -7.963 23.809 26.841 1.00 85.12 278 SER A N 1
ATOM 2113 C CA . SER A 1 278 ? -8.487 23.697 28.209 1.00 85.12 278 SER A CA 1
ATOM 2114 C C . SER A 1 278 ? -8.514 25.048 28.925 1.00 85.12 278 SER A C 1
ATOM 2116 O O . SER A 1 278 ? -9.519 25.375 29.544 1.00 85.12 278 SER A O 1
ATOM 2118 N N . LEU A 1 279 ? -7.470 25.871 28.767 1.00 82.38 279 LEU A N 1
ATOM 2119 C CA . LEU A 1 279 ? -7.443 27.224 29.336 1.00 82.38 279 LEU A CA 1
ATOM 2120 C C . LEU A 1 279 ? -8.557 28.119 28.780 1.00 82.38 279 LEU A C 1
ATOM 2122 O O . LEU A 1 279 ? -9.157 28.873 29.541 1.00 82.38 279 LEU A O 1
ATOM 2126 N N . LEU A 1 280 ? -8.877 28.016 27.483 1.00 85.56 280 LEU A N 1
ATOM 2127 C CA . LEU A 1 280 ? -10.021 28.734 26.913 1.00 85.56 280 LEU A CA 1
ATOM 2128 C C . LEU A 1 280 ? -11.333 28.316 27.579 1.00 85.56 280 LEU A C 1
ATOM 2130 O O . LEU A 1 280 ? -12.149 29.169 27.913 1.00 85.56 280 LEU A O 1
ATOM 2134 N N . ALA A 1 281 ? -11.529 27.009 27.767 1.00 85.25 281 ALA A N 1
ATOM 2135 C CA . ALA A 1 281 ? -12.734 26.471 28.386 1.00 85.25 281 ALA A CA 1
ATOM 2136 C C . ALA A 1 281 ? -12.865 26.903 29.856 1.00 85.25 281 ALA A C 1
ATOM 2138 O O . ALA A 1 281 ? -13.958 27.267 30.291 1.00 85.25 281 ALA A O 1
ATOM 2139 N N . ASP A 1 282 ? -11.760 26.923 30.606 1.00 85.00 282 ASP A N 1
ATOM 2140 C CA . ASP A 1 282 ? -11.738 27.415 31.987 1.00 85.00 282 ASP A CA 1
ATOM 2141 C C . ASP A 1 282 ? -12.059 28.910 32.062 1.00 85.00 282 ASP A C 1
ATOM 2143 O O . ASP A 1 282 ? -12.810 29.348 32.938 1.00 85.00 282 ASP A O 1
ATOM 2147 N N . LEU A 1 283 ? -11.542 29.696 31.118 1.00 82.94 283 LEU A N 1
ATOM 2148 C CA . LEU A 1 283 ? -11.803 31.127 31.047 1.00 82.94 283 LEU A CA 1
ATOM 2149 C C . LEU A 1 283 ? -13.259 31.418 30.642 1.00 82.94 283 LEU A C 1
ATOM 2151 O O . LEU A 1 283 ? -13.906 32.267 31.255 1.00 82.94 283 LEU A O 1
ATOM 2155 N N . ASP A 1 284 ? -13.818 30.657 29.697 1.00 85.75 284 ASP A N 1
ATOM 2156 C CA . ASP A 1 284 ? -15.241 30.713 29.331 1.00 85.75 284 ASP A CA 1
ATOM 2157 C C . ASP A 1 284 ? -16.141 30.341 30.517 1.00 85.75 284 ASP A C 1
ATOM 2159 O O . ASP A 1 284 ? -17.145 31.013 30.782 1.00 85.75 284 ASP A O 1
ATOM 2163 N N . LYS A 1 285 ? -15.745 29.328 31.295 1.00 85.19 285 LYS A N 1
ATOM 2164 C CA . LYS A 1 285 ? -16.435 28.950 32.529 1.00 85.19 285 LYS A CA 1
ATOM 2165 C C . LYS A 1 285 ? -16.402 30.085 33.552 1.00 85.19 285 LYS A C 1
ATOM 2167 O O . LYS A 1 285 ? -17.453 30.417 34.093 1.00 85.19 285 LYS A O 1
ATOM 2172 N N . GLN A 1 286 ? -15.254 30.722 33.788 1.00 79.38 286 GLN A N 1
ATOM 2173 C CA . GLN A 1 286 ? -15.162 31.851 34.724 1.00 79.38 286 GLN A CA 1
ATOM 2174 C C . GLN A 1 286 ? -15.993 33.060 34.283 1.00 79.38 286 GLN A C 1
ATOM 2176 O O . GLN A 1 286 ? -16.682 33.649 35.116 1.00 79.38 286 GLN A O 1
ATOM 2181 N N . ILE A 1 287 ? -16.000 33.392 32.988 1.00 81.75 2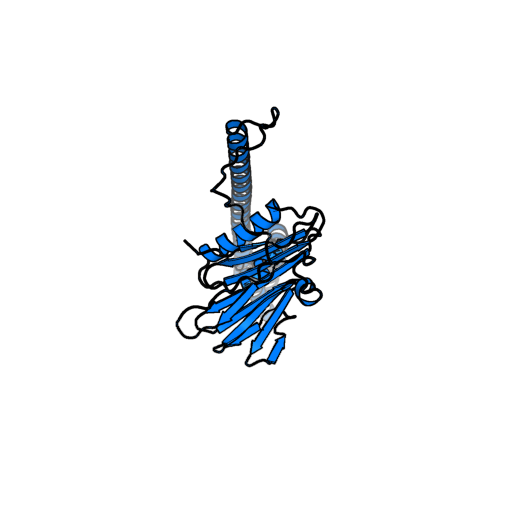87 ILE A N 1
ATOM 2182 C CA . ILE A 1 287 ? -16.882 34.437 32.444 1.00 81.75 287 ILE A CA 1
ATOM 2183 C C . ILE A 1 287 ? -18.347 34.100 32.738 1.00 81.75 287 ILE A C 1
ATOM 2185 O O . ILE A 1 287 ? -19.090 34.974 33.187 1.00 81.75 287 ILE A O 1
ATOM 2189 N N . SER A 1 288 ? -18.751 32.841 32.523 1.00 80.81 288 SER A N 1
ATOM 2190 C CA . SER A 1 288 ? -20.125 32.396 32.784 1.00 80.81 288 SER A CA 1
ATOM 2191 C C . SER A 1 288 ? -20.501 32.499 34.268 1.00 80.81 288 SER A C 1
ATOM 2193 O O . SER A 1 288 ? -21.587 32.975 34.601 1.00 80.81 288 SER A O 1
ATOM 2195 N N . THR A 1 289 ? -19.577 32.155 35.169 1.00 78.62 289 THR A N 1
ATOM 2196 C CA . THR A 1 289 ? -19.787 32.236 36.618 1.00 78.62 289 THR A CA 1
ATOM 2197 C C . THR A 1 289 ? -19.994 33.678 37.068 1.00 78.62 289 THR A C 1
ATOM 2199 O O . THR A 1 289 ? -20.948 33.953 37.787 1.00 78.62 289 THR A O 1
ATOM 2202 N N . VAL A 1 290 ? -19.158 34.613 36.605 1.00 67.81 290 VAL A N 1
ATOM 2203 C CA . VAL A 1 290 ? -19.300 36.042 36.942 1.00 67.81 290 VAL A CA 1
ATOM 2204 C C . VAL A 1 290 ? -20.573 36.636 36.317 1.00 67.81 290 VAL A C 1
ATOM 2206 O O . VAL A 1 290 ? -21.173 37.543 36.884 1.00 67.81 290 VAL A O 1
ATOM 2209 N N . SER A 1 291 ? -21.044 36.106 35.180 1.00 61.50 291 SER A N 1
ATOM 2210 C CA . SER A 1 291 ? -22.296 36.561 34.558 1.00 61.50 291 SER A CA 1
ATOM 2211 C C . SER A 1 291 ? -23.578 36.102 35.262 1.00 61.50 291 SER A C 1
ATOM 2213 O O . SER A 1 291 ? -24.605 36.740 35.066 1.00 61.50 291 SER A O 1
ATOM 2215 N N . HIS A 1 292 ? -23.526 35.048 36.083 1.00 55.06 292 HIS A N 1
ATOM 2216 C CA . HIS A 1 292 ? -24.677 34.529 36.839 1.00 55.06 292 HIS A CA 1
ATOM 2217 C C . HIS A 1 292 ? -24.897 35.207 38.204 1.00 55.06 292 HIS A C 1
ATOM 2219 O O . HIS A 1 292 ? -25.834 34.851 38.912 1.00 55.06 292 HIS A O 1
ATOM 2225 N N . VAL A 1 293 ? -24.039 36.160 38.584 1.00 51.53 293 VAL A N 1
ATOM 2226 C CA . VAL A 1 293 ? -24.170 36.939 39.831 1.00 51.53 293 VAL A CA 1
ATOM 2227 C C . VAL A 1 293 ? -25.115 38.151 39.658 1.00 51.53 293 VAL A C 1
ATOM 2229 O O . VAL A 1 293 ? -25.444 38.813 40.639 1.00 51.53 293 VAL A O 1
ATOM 2232 N N . TYR A 1 294 ? -25.604 38.405 38.436 1.00 42.25 294 TYR A N 1
ATOM 2233 C CA . TYR A 1 294 ? -26.622 39.416 38.109 1.00 42.25 294 TYR A CA 1
ATOM 2234 C C . TYR A 1 294 ? -27.994 38.803 37.827 1.00 42.25 294 TYR A C 1
ATOM 2236 O O . TYR A 1 294 ? -28.042 37.754 37.144 1.00 42.25 294 TYR A O 1
#